Protein AF-0000000077546753 (afdb_homodimer)

InterPro domains:
  IPR008173 Adenylyl cyclase CyaB [PTHR21028] (3-171)
  IPR008173 Adenylyl cyclase CyaB [cd07890] (4-166)
  IPR023577 CYTH domain [PF01928] (2-166)
  IPR023577 CYTH domain [PS51707] (2-172)
  IPR023577 CYTH domain [SM01118] (2-172)
  IPR033469 CYTH-like domain superfamily [SSF55154] (3-169)

Structure (mmCIF, N/CA/C/O backbone):
data_AF-0000000077546753-model_v1
#
loop_
_entity.id
_entity.type
_entity.pdbx_description
1 polymer '(pine wood nematode) hypothetical protein'
#
loop_
_atom_site.group_PDB
_atom_site.id
_atom_site.type_symbol
_atom_site.label_atom_id
_atom_site.label_alt_id
_atom_site.label_comp_id
_atom_site.label_asym_id
_atom_site.label_entity_id
_atom_site.label_seq_id
_atom_site.pdbx_PDB_ins_code
_atom_site.Cartn_x
_atom_site.Cartn_y
_atom_site.Cartn_z
_atom_site.occupancy
_atom_site.B_iso_or_equiv
_atom_site.auth_seq_id
_atom_site.auth_comp_id
_atom_site.auth_asym_id
_atom_site.auth_atom_id
_atom_site.pdbx_PDB_model_num
ATOM 1 N N . MET A 1 1 ? -1.472 -17.156 9.266 1 52.31 1 MET A N 1
ATOM 2 C CA . MET A 1 1 ? -0.852 -17.094 7.945 1 52.31 1 MET A CA 1
ATOM 3 C C . MET A 1 1 ? -1.248 -18.297 7.094 1 52.31 1 MET A C 1
ATOM 5 O O . MET A 1 1 ? -1.411 -19.406 7.609 1 52.31 1 MET A O 1
ATOM 9 N N . ASN A 1 2 ? -1.905 -18.094 5.918 1 68.69 2 ASN A N 1
ATOM 10 C CA . ASN A 1 2 ? -2.26 -19.234 5.09 1 68.69 2 ASN A CA 1
ATOM 11 C C . ASN A 1 2 ? -1.022 -19.906 4.5 1 68.69 2 ASN A C 1
ATOM 13 O O . ASN A 1 2 ? -0.049 -19.234 4.16 1 68.69 2 ASN A O 1
ATOM 17 N N . ARG A 1 3 ? -0.951 -21.328 4.754 1 77.44 3 ARG A N 1
ATOM 18 C CA . ARG A 1 3 ? 0.184 -22.094 4.246 1 77.44 3 ARG A CA 1
ATOM 19 C C . ARG A 1 3 ? -0.228 -22.969 3.07 1 77.44 3 ARG A C 1
ATOM 21 O O . ARG A 1 3 ? -1.306 -23.578 3.082 1 77.44 3 ARG A O 1
ATOM 28 N N . ASN A 1 4 ? 0.442 -22.781 1.988 1 84.06 4 ASN A N 1
ATOM 29 C CA . ASN A 1 4 ? 0.207 -23.672 0.848 1 84.06 4 ASN A CA 1
ATOM 30 C C . ASN A 1 4 ? 1.511 -24.25 0.309 1 84.06 4 ASN A C 1
ATOM 32 O O . ASN A 1 4 ? 2.582 -23.672 0.517 1 84.06 4 ASN A O 1
ATOM 36 N N . VAL A 1 5 ? 1.382 -25.484 -0.12 1 84.44 5 VAL A N 1
ATOM 37 C CA . VAL A 1 5 ? 2.453 -26.078 -0.924 1 84.44 5 VAL A CA 1
ATOM 38 C C . VAL A 1 5 ? 2.252 -25.703 -2.393 1 84.44 5 VAL A C 1
ATOM 40 O O . VAL A 1 5 ? 1.163 -25.906 -2.941 1 84.44 5 VAL A O 1
ATOM 43 N N . GLU A 1 6 ? 3.303 -25.172 -2.961 1 88.88 6 GLU A N 1
ATOM 44 C CA . GLU A 1 6 ? 3.143 -24.719 -4.34 1 88.88 6 GLU A CA 1
ATOM 45 C C . GLU A 1 6 ? 4.188 -25.344 -5.254 1 88.88 6 GLU A C 1
ATOM 47 O O . GLU A 1 6 ? 5.344 -25.516 -4.859 1 88.88 6 GLU A O 1
ATOM 52 N N . ILE A 1 7 ? 3.744 -25.734 -6.41 1 87.38 7 ILE A N 1
ATOM 53 C CA . ILE A 1 7 ? 4.625 -26.188 -7.484 1 87.38 7 ILE A CA 1
ATOM 54 C C . ILE A 1 7 ? 4.316 -25.422 -8.766 1 87.38 7 ILE A C 1
ATOM 56 O O . ILE A 1 7 ? 3.16 -25.094 -9.039 1 87.38 7 ILE A O 1
ATOM 60 N N . LYS A 1 8 ? 5.414 -25.156 -9.547 1 91.69 8 LYS A N 1
ATOM 61 C CA . LYS A 1 8 ? 5.273 -24.469 -10.828 1 91.69 8 LYS A CA 1
ATOM 62 C C . LYS A 1 8 ? 5.996 -25.219 -11.938 1 91.69 8 LYS A C 1
ATOM 64 O O . LYS A 1 8 ? 7.098 -25.734 -11.734 1 91.69 8 LYS A O 1
ATOM 69 N N . ALA A 1 9 ? 5.277 -25.234 -13.062 1 92.56 9 ALA A N 1
ATOM 70 C CA . ALA A 1 9 ? 5.895 -25.938 -14.18 1 92.56 9 ALA A CA 1
ATOM 71 C C . ALA A 1 9 ? 5.559 -25.266 -15.508 1 92.56 9 ALA A C 1
ATOM 73 O O . ALA A 1 9 ? 4.531 -24.594 -15.625 1 92.56 9 ALA A O 1
ATOM 74 N N . LYS A 1 10 ? 6.418 -25.469 -16.469 1 93.88 10 LYS A N 1
ATOM 75 C CA . LYS A 1 10 ? 6.105 -25.094 -17.844 1 93.88 10 LYS A CA 1
ATOM 76 C C . LYS A 1 10 ? 5.219 -26.141 -18.516 1 93.88 10 LYS A C 1
ATOM 78 O O . LYS A 1 10 ? 5.387 -27.344 -18.281 1 93.88 10 LYS A O 1
ATOM 83 N N . VAL A 1 11 ? 4.328 -25.656 -19.281 1 94.81 11 VAL A N 1
ATOM 84 C CA . VAL A 1 11 ? 3.404 -26.562 -19.969 1 94.81 11 VAL A CA 1
ATOM 85 C C . VAL A 1 11 ? 3.648 -26.5 -21.469 1 94.81 11 VAL A C 1
ATOM 87 O O . VAL A 1 11 ? 3.557 -25.422 -22.078 1 94.81 11 VAL A O 1
ATOM 90 N N . SER A 1 12 ? 3.943 -27.609 -22.125 1 91.62 12 SER A N 1
ATOM 91 C CA . SER A 1 12 ? 4.25 -27.656 -23.547 1 91.62 12 SER A CA 1
ATOM 92 C C . SER A 1 12 ? 2.98 -27.734 -24.391 1 91.62 12 SER A C 1
ATOM 94 O O . SER A 1 12 ? 2.881 -27.094 -25.438 1 91.62 12 SER A O 1
ATOM 96 N N . ASP A 1 13 ? 2.086 -28.484 -23.953 1 94.81 13 ASP A N 1
ATOM 97 C CA . ASP A 1 13 ? 0.798 -28.609 -24.625 1 94.81 13 ASP A CA 1
ATOM 98 C C . ASP A 1 13 ? -0.341 -28.125 -23.734 1 94.81 13 ASP A C 1
ATOM 100 O O . ASP A 1 13 ? -0.948 -28.922 -23.016 1 94.81 13 ASP A O 1
ATOM 104 N N . PHE A 1 14 ? -0.678 -26.906 -23.859 1 96.75 14 PHE A N 1
ATOM 105 C CA . PHE A 1 14 ? -1.616 -26.219 -22.984 1 96.75 14 PHE A CA 1
ATOM 106 C C . PHE A 1 14 ? -3.02 -26.797 -23.125 1 96.75 14 PHE A C 1
ATOM 108 O O . PHE A 1 14 ? -3.727 -27 -22.141 1 96.75 14 PHE A O 1
ATOM 115 N N . SER A 1 15 ? -3.412 -27.078 -24.359 1 96.44 15 SER A N 1
ATOM 116 C CA . SER A 1 15 ? -4.746 -27.609 -24.625 1 96.44 15 SER A CA 1
ATOM 117 C C . SER A 1 15 ? -4.93 -28.969 -23.969 1 96.44 15 SER A C 1
ATOM 119 O O . SER A 1 15 ? -5.973 -29.25 -23.375 1 96.44 15 SER A O 1
ATOM 121 N N . LYS A 1 16 ? -3.912 -29.75 -24.125 1 95.94 16 LYS A N 1
ATOM 122 C CA . LYS A 1 16 ? -3.955 -31.062 -23.5 1 95.94 16 LYS A CA 1
ATOM 123 C C . LYS A 1 16 ? -4.012 -30.953 -21.984 1 95.94 16 LYS A C 1
ATOM 125 O O . LYS A 1 16 ? -4.758 -31.672 -21.328 1 95.94 16 LYS A O 1
ATOM 130 N N . PHE A 1 17 ? -3.25 -30.078 -21.469 1 96.81 17 PHE A N 1
ATOM 131 C CA . PHE A 1 17 ? -3.234 -29.859 -20.016 1 96.81 17 PHE A CA 1
ATOM 132 C C . PHE A 1 17 ? -4.605 -29.422 -19.531 1 96.81 17 PHE A C 1
ATOM 134 O O . PHE A 1 17 ? -5.109 -29.938 -18.531 1 96.81 17 PHE A O 1
ATOM 141 N N . LEU A 1 18 ? -5.246 -28.453 -20.188 1 97.69 18 LEU A N 1
ATOM 142 C CA . LEU A 1 18 ? -6.562 -27.953 -19.812 1 97.69 18 LEU A CA 1
ATOM 143 C C . LEU A 1 18 ? -7.598 -29.078 -19.828 1 97.69 18 LEU A C 1
ATOM 145 O O . LEU A 1 18 ? -8.438 -29.172 -18.938 1 97.69 18 LEU A O 1
ATOM 149 N N . ALA A 1 19 ? -7.48 -29.906 -20.828 1 97 19 ALA A N 1
ATOM 150 C CA . ALA A 1 19 ? -8.422 -31.016 -20.953 1 97 19 ALA A CA 1
ATOM 151 C C . ALA A 1 19 ? -8.289 -31.984 -19.781 1 97 19 ALA A C 1
ATOM 153 O O . ALA A 1 19 ? -9.297 -32.438 -19.219 1 97 19 ALA A O 1
ATOM 154 N N . LYS A 1 20 ? -7.055 -32.281 -19.438 1 96.94 20 LYS A N 1
ATOM 155 C CA . LYS A 1 20 ? -6.809 -33.156 -18.312 1 96.94 20 LYS A CA 1
ATOM 156 C C . LYS A 1 20 ? -7.312 -32.531 -17 1 96.94 20 LYS A C 1
ATOM 158 O O . LYS A 1 20 ? -7.922 -33.219 -16.188 1 96.94 20 LYS A O 1
ATOM 163 N N . ALA A 1 21 ? -7.023 -31.281 -16.844 1 97.69 21 ALA A N 1
ATOM 164 C CA . ALA A 1 21 ? -7.461 -30.578 -15.641 1 97.69 21 ALA A CA 1
ATOM 165 C C . ALA A 1 21 ? -8.984 -30.578 -15.539 1 97.69 21 ALA A C 1
ATOM 167 O O . ALA A 1 21 ? -9.539 -30.719 -14.445 1 97.69 21 ALA A O 1
ATOM 168 N N . GLU A 1 22 ? -9.625 -30.328 -16.625 1 97.69 22 GLU A N 1
ATOM 169 C CA . GLU A 1 22 ? -11.078 -30.359 -16.656 1 97.69 22 GLU A CA 1
ATOM 170 C C . GLU A 1 22 ? -11.609 -31.734 -16.266 1 97.69 22 GLU A C 1
ATOM 172 O O . GLU A 1 22 ? -12.586 -31.844 -15.516 1 97.69 22 GLU A O 1
ATOM 177 N N . GLU A 1 23 ? -10.977 -32.75 -16.797 1 97.31 23 GLU A N 1
ATOM 178 C CA . GLU A 1 23 ? -11.375 -34.125 -16.5 1 97.31 23 GLU A CA 1
ATOM 179 C C . GLU A 1 23 ? -11.227 -34.406 -15.016 1 97.31 23 GLU A C 1
ATOM 181 O O . GLU A 1 23 ? -12.125 -34.969 -14.391 1 97.31 23 GLU A O 1
ATOM 186 N N . ILE A 1 24 ? -10.141 -34.031 -14.5 1 96.56 24 ILE A N 1
ATOM 187 C CA . ILE A 1 24 ? -9.805 -34.312 -13.117 1 96.56 24 ILE A CA 1
ATOM 188 C C . ILE A 1 24 ? -10.695 -33.531 -12.18 1 96.56 24 ILE A C 1
ATOM 190 O O . ILE A 1 24 ? -11.141 -34.031 -11.148 1 96.56 24 ILE A O 1
ATOM 194 N N . SER A 1 25 ? -10.898 -32.281 -12.523 1 96.12 25 SER A N 1
ATOM 195 C CA . SER A 1 25 ? -11.664 -31.391 -11.641 1 96.12 25 SER A CA 1
ATOM 196 C C . SER A 1 25 ? -13.164 -31.594 -11.828 1 96.12 25 SER A C 1
ATOM 198 O O . SER A 1 25 ? -13.953 -31.297 -10.922 1 96.12 25 SER A O 1
ATOM 200 N N . GLY A 1 26 ? -13.57 -31.984 -12.969 1 95.88 26 GLY A N 1
ATOM 201 C CA . GLY A 1 26 ? -14.984 -32.156 -13.289 1 95.88 26 GLY A CA 1
ATOM 202 C C . GLY A 1 26 ? -15.688 -30.875 -13.617 1 95.88 26 GLY A C 1
ATOM 203 O O . GLY A 1 26 ? -16.922 -30.812 -13.609 1 95.88 26 GLY A O 1
ATOM 204 N N . GLN A 1 27 ? -14.945 -29.812 -13.844 1 95.5 27 GLN A N 1
ATOM 205 C CA . GLN A 1 27 ? -15.555 -28.516 -14.109 1 95.5 27 GLN A CA 1
ATOM 206 C C . GLN A 1 27 ? -14.789 -27.75 -15.188 1 95.5 27 GLN A C 1
ATOM 208 O O . GLN A 1 27 ? -13.617 -28.047 -15.445 1 95.5 27 GLN A O 1
ATOM 213 N N . LYS A 1 28 ? -15.492 -26.828 -15.844 1 96.5 28 LYS A N 1
ATOM 214 C CA . LYS A 1 28 ? -14.82 -25.859 -16.703 1 96.5 28 LYS A CA 1
ATOM 215 C C . LYS A 1 28 ? -13.992 -24.875 -15.883 1 96.5 28 LYS A C 1
ATOM 217 O O . LYS A 1 28 ? -14.32 -24.594 -14.734 1 96.5 28 LYS A O 1
ATOM 222 N N . PRO A 1 29 ? -12.961 -24.344 -16.5 1 97.06 29 PRO A N 1
ATOM 223 C CA . PRO A 1 29 ? -12.125 -23.406 -15.75 1 97.06 29 PRO A CA 1
ATOM 224 C C . PRO A 1 29 ? -12.797 -22.047 -15.531 1 97.06 29 PRO A C 1
ATOM 226 O O . PRO A 1 29 ? -13.656 -21.656 -16.328 1 97.06 29 PRO A O 1
ATOM 229 N N . ILE A 1 30 ? -12.453 -21.422 -14.461 1 96 30 ILE A N 1
ATOM 230 C CA . ILE A 1 30 ? -12.742 -20 -14.258 1 96 30 ILE A CA 1
ATOM 231 C C . ILE A 1 30 ? -11.625 -19.156 -14.867 1 96 30 ILE A C 1
ATOM 233 O O . ILE A 1 30 ? -10.453 -19.328 -14.523 1 96 30 ILE A O 1
ATOM 237 N N . LEU A 1 31 ? -11.953 -18.375 -15.805 1 96.56 31 LEU A N 1
ATOM 238 C CA . LEU A 1 31 ? -10.969 -17.5 -16.422 1 96.56 31 LEU A CA 1
ATOM 239 C C . LEU A 1 31 ? -10.781 -16.234 -15.617 1 96.56 31 LEU A C 1
ATOM 241 O O . LEU A 1 31 ? -11.75 -15.539 -15.305 1 96.56 31 LEU A O 1
ATOM 245 N N . ILE A 1 32 ? -9.531 -15.922 -15.305 1 96.75 32 ILE A N 1
ATOM 246 C CA . ILE A 1 32 ? -9.219 -14.758 -14.484 1 96.75 32 ILE A CA 1
ATOM 247 C C . ILE A 1 32 ? -8.102 -13.953 -15.141 1 96.75 32 ILE A C 1
ATOM 249 O O . ILE A 1 32 ? -6.922 -14.242 -14.945 1 96.75 32 ILE A O 1
ATOM 253 N N . PRO A 1 33 ? -8.438 -12.891 -15.898 1 97.31 33 PRO A N 1
ATOM 254 C CA . PRO A 1 33 ? -7.383 -11.984 -16.359 1 97.31 33 PRO A CA 1
ATOM 255 C C . PRO A 1 33 ? -6.688 -11.266 -15.195 1 97.31 33 PRO A C 1
ATOM 257 O O . PRO A 1 33 ? -7.352 -10.75 -14.297 1 97.31 33 PRO A O 1
ATOM 260 N N . GLN A 1 34 ? -5.387 -11.297 -15.211 1 97.31 34 GLN A N 1
ATOM 261 C CA . GLN A 1 34 ? -4.617 -10.68 -14.133 1 97.31 34 GLN A CA 1
ATOM 262 C C . GLN A 1 34 ? -3.49 -9.812 -14.695 1 97.31 34 GLN A C 1
ATOM 264 O O . GLN A 1 34 ? -2.838 -10.188 -15.672 1 97.31 34 GLN A O 1
ATOM 269 N N . GLU A 1 35 ? -3.283 -8.664 -14.125 1 97.44 35 GLU A N 1
ATOM 270 C CA . GLU A 1 35 ? -2.137 -7.785 -14.359 1 97.44 35 GLU A CA 1
ATOM 271 C C . GLU A 1 35 ? -1.388 -7.508 -13.055 1 97.44 35 GLU A C 1
ATOM 273 O O . GLU A 1 35 ? -1.922 -6.867 -12.148 1 97.44 35 GLU A O 1
ATOM 278 N N . ASP A 1 36 ? -0.202 -8.008 -13.008 1 97.5 36 ASP A N 1
ATOM 279 C CA . ASP A 1 36 ? 0.622 -7.832 -11.812 1 97.5 36 ASP A CA 1
ATOM 280 C C . ASP A 1 36 ? 1.696 -6.77 -12.039 1 97.5 36 ASP A C 1
ATOM 282 O O . ASP A 1 36 ? 2.48 -6.867 -12.984 1 97.5 36 ASP A O 1
ATOM 286 N N . THR A 1 37 ? 1.714 -5.738 -11.242 1 98.12 37 THR A N 1
ATOM 287 C CA . THR A 1 37 ? 2.836 -4.809 -11.172 1 98.12 37 THR A CA 1
ATOM 288 C C . THR A 1 37 ? 3.748 -5.141 -10 1 98.12 37 THR A C 1
ATOM 290 O O . THR A 1 37 ? 3.318 -5.102 -8.844 1 98.12 37 THR A O 1
ATOM 293 N N . PHE A 1 38 ? 4.93 -5.473 -10.344 1 97.56 38 PHE A N 1
ATOM 294 C CA . PHE A 1 38 ? 5.902 -5.801 -9.305 1 97.56 38 PHE A CA 1
ATOM 295 C C . PHE A 1 38 ? 6.699 -4.566 -8.898 1 97.56 38 PHE A C 1
ATOM 297 O O . PHE A 1 38 ? 7.125 -3.787 -9.758 1 97.56 38 PHE A O 1
ATOM 304 N N . PHE A 1 39 ? 6.891 -4.426 -7.578 1 98.31 39 PHE A N 1
ATOM 305 C CA . PHE A 1 39 ? 7.664 -3.322 -7.023 1 98.31 39 PHE A CA 1
ATOM 306 C C . PHE A 1 39 ? 8.922 -3.836 -6.336 1 98.31 39 PHE A C 1
ATOM 308 O O . PHE A 1 39 ? 8.992 -5.004 -5.945 1 98.31 39 PHE A O 1
ATOM 315 N N . HIS A 1 40 ? 9.938 -2.965 -6.293 1 97.31 40 HIS A N 1
ATOM 316 C CA . HIS A 1 40 ? 11.102 -3.326 -5.496 1 97.31 40 HIS A CA 1
ATOM 317 C C . HIS A 1 40 ? 10.727 -3.531 -4.031 1 97.31 40 HIS A C 1
ATOM 319 O O . HIS A 1 40 ? 9.898 -2.795 -3.49 1 97.31 40 HIS A O 1
ATOM 325 N N . SER A 1 41 ? 11.328 -4.555 -3.459 1 96.44 41 SER A N 1
ATOM 326 C CA . SER A 1 41 ? 11.039 -4.91 -2.074 1 96.44 41 SER A CA 1
ATOM 327 C C . SER A 1 41 ? 12.312 -5.266 -1.318 1 96.44 41 SER A C 1
ATOM 329 O O . SER A 1 41 ? 13.172 -5.988 -1.835 1 96.44 41 SER A O 1
ATOM 331 N N . LYS A 1 42 ? 12.445 -4.75 -0.085 1 95.38 42 LYS A N 1
ATOM 332 C CA . LYS A 1 42 ? 13.602 -5.055 0.747 1 95.38 42 LYS A CA 1
ATOM 333 C C . LYS A 1 42 ? 13.633 -6.527 1.135 1 95.38 42 LYS A C 1
ATOM 335 O O . LYS A 1 42 ? 14.695 -7.16 1.117 1 95.38 42 LYS A O 1
ATOM 340 N N . GLN A 1 43 ? 12.508 -7.039 1.489 1 93 43 GLN A N 1
ATOM 341 C CA . GLN A 1 43 ? 12.344 -8.453 1.814 1 93 43 GLN A CA 1
ATOM 342 C C . GLN A 1 43 ? 11.219 -9.078 0.994 1 93 43 GLN A C 1
ATOM 344 O O . GLN A 1 43 ? 10.164 -8.469 0.814 1 93 43 GLN A O 1
ATOM 349 N N . GLY A 1 44 ? 11.5 -10.211 0.453 1 91.19 44 GLY A N 1
ATOM 350 C CA . GLY A 1 44 ? 10.492 -10.891 -0.344 1 91.19 44 GLY A CA 1
ATOM 351 C C . GLY A 1 44 ? 10.125 -10.141 -1.608 1 91.19 44 GLY A C 1
ATOM 352 O O . GLY A 1 44 ? 10.977 -9.5 -2.225 1 91.19 44 GLY A O 1
ATOM 353 N N . ARG A 1 45 ? 8.844 -10.359 -2.006 1 93.19 45 ARG A N 1
ATOM 354 C CA . ARG A 1 45 ? 8.32 -9.727 -3.213 1 93.19 45 ARG A CA 1
ATOM 355 C C . ARG A 1 45 ? 7.051 -8.938 -2.914 1 93.19 45 ARG A C 1
ATOM 357 O O . ARG A 1 45 ? 6.316 -9.266 -1.978 1 93.19 45 ARG A O 1
ATOM 364 N N . LEU A 1 46 ? 6.844 -7.898 -3.639 1 97.06 46 LEU A N 1
ATOM 365 C CA . LEU A 1 46 ? 5.652 -7.062 -3.535 1 97.06 46 LEU A CA 1
ATOM 366 C C . LEU A 1 46 ? 5.035 -6.828 -4.906 1 97.06 46 LEU A C 1
ATOM 368 O O . LEU A 1 46 ? 5.723 -6.406 -5.84 1 97.06 46 LEU A O 1
ATOM 372 N N . LYS A 1 47 ? 3.762 -7.176 -4.973 1 97.56 47 LYS A N 1
ATOM 373 C CA . LYS A 1 47 ? 3.1 -6.875 -6.238 1 97.56 47 LYS A CA 1
ATOM 374 C C . LYS A 1 47 ? 1.661 -6.418 -6.012 1 97.56 47 LYS A C 1
ATOM 376 O O . LYS A 1 47 ? 1.036 -6.789 -5.016 1 97.56 47 LYS A O 1
ATOM 381 N N . LEU A 1 48 ? 1.193 -5.547 -6.836 1 98.5 48 LEU A N 1
ATOM 382 C CA . LEU A 1 48 ? -0.216 -5.191 -6.961 1 98.5 48 LEU A CA 1
ATOM 383 C C . LEU A 1 48 ? -0.875 -5.965 -8.094 1 98.5 48 LEU A C 1
ATOM 385 O O . LEU A 1 48 ? -0.472 -5.84 -9.258 1 98.5 48 LEU A O 1
ATOM 389 N N . ARG A 1 49 ? -1.801 -6.867 -7.777 1 98.06 49 ARG A N 1
ATOM 390 C CA . ARG A 1 49 ? -2.545 -7.637 -8.773 1 98.06 49 ARG A CA 1
ATOM 391 C C . ARG A 1 49 ? -3.887 -6.98 -9.078 1 98.06 49 ARG A C 1
ATOM 393 O O . ARG A 1 49 ? -4.723 -6.816 -8.188 1 98.06 49 ARG A O 1
ATOM 400 N N . GLU A 1 50 ? -4.031 -6.531 -10.281 1 97.94 50 GLU A N 1
ATOM 401 C CA . GLU A 1 50 ? -5.301 -5.988 -10.758 1 97.94 50 GLU A CA 1
ATOM 402 C C . GLU A 1 50 ? -6.074 -7.016 -11.57 1 97.94 50 GLU A C 1
ATOM 404 O O . GLU A 1 50 ? -5.477 -7.875 -12.227 1 97.94 50 GLU A O 1
ATOM 409 N N . PHE A 1 51 ? -7.34 -6.973 -11.523 1 97.19 51 PHE A N 1
ATOM 410 C CA . PHE A 1 51 ? -8.234 -7.883 -12.227 1 97.19 51 PHE A CA 1
ATOM 411 C C . PHE A 1 51 ? -9.062 -7.129 -13.266 1 97.19 51 PHE A C 1
ATOM 413 O O . PHE A 1 51 ? -10.211 -6.77 -13.008 1 97.19 51 PHE A O 1
ATOM 420 N N . PRO A 1 52 ? -8.445 -6.984 -14.453 1 93.31 52 PRO A N 1
ATOM 421 C CA . PRO A 1 52 ? -9.195 -6.281 -15.492 1 93.31 52 PRO A CA 1
ATOM 422 C C . PRO A 1 52 ? -10.609 -6.844 -15.68 1 93.31 52 PRO A C 1
ATOM 424 O O . PRO A 1 52 ? -10.789 -8.062 -15.758 1 93.31 52 PRO A O 1
ATOM 427 N N . GLY A 1 53 ? -11.562 -5.93 -15.633 1 89.75 53 GLY A N 1
ATOM 428 C CA . GLY A 1 53 ? -12.938 -6.328 -15.875 1 89.75 53 GLY A CA 1
ATOM 429 C C . GLY A 1 53 ? -13.703 -6.664 -14.609 1 89.75 53 GLY A C 1
ATOM 430 O O . GLY A 1 53 ? -14.914 -6.887 -14.648 1 89.75 53 GLY A O 1
ATOM 431 N N . ASN A 1 54 ? -12.984 -6.734 -13.469 1 88.5 54 ASN A N 1
ATOM 432 C CA . ASN A 1 54 ? -13.648 -6.988 -12.195 1 88.5 54 ASN A CA 1
ATOM 433 C C . ASN A 1 54 ? -13.805 -5.707 -11.375 1 88.5 54 ASN A C 1
ATOM 435 O O . ASN A 1 54 ? -12.891 -5.324 -10.633 1 88.5 54 ASN A O 1
ATOM 439 N N . ASP A 1 55 ? -14.938 -5.164 -11.32 1 80.75 55 ASP A N 1
ATOM 440 C CA . ASP A 1 55 ? -15.164 -3.881 -10.664 1 80.75 55 ASP A CA 1
ATOM 441 C C . ASP A 1 55 ? -15.383 -4.059 -9.164 1 80.75 55 ASP A C 1
ATOM 443 O O . ASP A 1 55 ? -15.172 -3.125 -8.391 1 80.75 55 ASP A O 1
ATOM 447 N N . LYS A 1 56 ? -15.742 -5.168 -8.742 1 82.56 56 LYS A N 1
ATOM 448 C CA . LYS A 1 56 ? -16.062 -5.402 -7.332 1 82.56 56 LYS A CA 1
ATOM 449 C C . LYS A 1 56 ? -14.797 -5.59 -6.504 1 82.56 56 LYS A C 1
ATOM 451 O O . LYS A 1 56 ? -14.75 -5.203 -5.336 1 82.56 56 LYS A O 1
ATOM 456 N N . LYS A 1 57 ? -13.93 -6.324 -6.957 1 80.75 57 LYS A N 1
ATOM 457 C CA . LYS A 1 57 ? -12.617 -6.523 -6.34 1 80.75 57 LYS A CA 1
ATOM 458 C C . LYS A 1 57 ? -11.492 -6.191 -7.32 1 80.75 57 LYS A C 1
ATOM 460 O O . LYS A 1 57 ? -10.875 -7.094 -7.887 1 80.75 57 LYS A O 1
ATOM 465 N N . PRO A 1 58 ? -11.203 -4.996 -7.293 1 90.75 58 PRO A N 1
ATOM 466 C CA . PRO A 1 58 ? -10.398 -4.562 -8.438 1 90.75 58 PRO A CA 1
ATOM 467 C C . PRO A 1 58 ? -8.922 -4.941 -8.305 1 90.75 58 PRO A C 1
ATOM 469 O O . PRO A 1 58 ? -8.227 -5.094 -9.312 1 90.75 58 PRO A O 1
ATOM 472 N N . ALA A 1 59 ? -8.539 -5.043 -7.078 1 97.19 59 ALA A N 1
ATOM 473 C CA . ALA A 1 59 ? -7.109 -5.316 -6.984 1 97.19 59 ALA A CA 1
ATOM 474 C C . ALA A 1 59 ? -6.738 -5.852 -5.605 1 97.19 59 ALA A C 1
ATOM 476 O O . ALA A 1 59 ? -7.531 -5.762 -4.664 1 97.19 59 ALA A O 1
ATOM 477 N N . GLU A 1 60 ? -5.609 -6.453 -5.531 1 97.5 60 GLU A N 1
ATOM 478 C CA . GLU A 1 60 ? -5 -6.945 -4.301 1 97.5 60 GLU A CA 1
ATOM 479 C C . GLU A 1 60 ? -3.508 -6.625 -4.258 1 97.5 60 GLU A C 1
ATOM 481 O O . GLU A 1 60 ? -2.803 -6.785 -5.254 1 97.5 60 GLU A O 1
ATOM 486 N N . LEU A 1 61 ? -3.135 -6.066 -3.125 1 98.19 61 LEU A N 1
ATOM 487 C CA . LEU A 1 61 ? -1.701 -5.988 -2.865 1 98.19 61 LEU A CA 1
ATOM 488 C C . LEU A 1 61 ? -1.201 -7.258 -2.186 1 98.19 61 LEU A C 1
ATOM 490 O O . LEU A 1 61 ? -1.793 -7.719 -1.206 1 98.19 61 LEU A O 1
ATOM 494 N N . ILE A 1 62 ? -0.13 -7.824 -2.684 1 95.31 62 ILE A N 1
ATOM 495 C CA . ILE A 1 62 ? 0.367 -9.102 -2.184 1 95.31 62 ILE A CA 1
ATOM 496 C C . ILE A 1 62 ? 1.85 -8.984 -1.843 1 95.31 62 ILE A C 1
ATOM 498 O O . ILE A 1 62 ? 2.658 -8.594 -2.689 1 95.31 62 ILE A O 1
ATOM 502 N N . GLN A 1 63 ? 2.203 -9.188 -0.661 1 95.25 63 GLN A N 1
ATOM 503 C CA . GLN A 1 63 ? 3.58 -9.344 -0.202 1 95.25 63 GLN A CA 1
ATOM 504 C C . GLN A 1 63 ? 3.875 -10.789 0.179 1 95.25 63 GLN A C 1
ATOM 506 O O . GLN A 1 63 ? 3.113 -11.406 0.925 1 95.25 63 GLN A O 1
ATOM 511 N N . TYR A 1 64 ? 4.945 -11.352 -0.413 1 89.25 64 TYR A N 1
ATOM 512 C CA . TYR A 1 64 ? 5.23 -12.766 -0.158 1 89.25 64 TYR A CA 1
ATOM 513 C C . TYR A 1 64 ? 6.727 -13.039 -0.236 1 89.25 64 TYR A C 1
ATOM 515 O O . TYR A 1 64 ? 7.48 -12.258 -0.82 1 89.25 64 TYR A O 1
ATOM 523 N N . ASP A 1 65 ? 7.078 -14.008 0.588 1 82.94 65 ASP A N 1
ATOM 524 C CA . ASP A 1 65 ? 8.453 -14.508 0.559 1 82.94 65 ASP A CA 1
ATOM 525 C C . ASP A 1 65 ? 8.492 -15.977 0.137 1 82.94 65 ASP A C 1
ATOM 527 O O . ASP A 1 65 ? 7.934 -16.844 0.821 1 82.94 65 ASP A O 1
ATOM 531 N N . ARG A 1 66 ? 9 -16.266 -1.062 1 75.75 66 ARG A N 1
ATOM 532 C CA . ARG A 1 66 ? 9.094 -17.625 -1.567 1 75.75 66 ARG A CA 1
ATOM 533 C C . ARG A 1 66 ? 10.547 -18.016 -1.838 1 75.75 66 ARG A C 1
ATOM 535 O O . ARG A 1 66 ? 11.234 -17.344 -2.623 1 75.75 66 ARG A O 1
ATOM 542 N N . PRO A 1 67 ? 10.969 -18.969 -0.985 1 69.31 67 PRO A N 1
ATOM 543 C CA . PRO A 1 67 ? 12.305 -19.453 -1.334 1 69.31 67 PRO A CA 1
ATOM 544 C C . PRO A 1 67 ? 12.414 -19.906 -2.789 1 69.31 67 PRO A C 1
ATOM 546 O O . PRO A 1 67 ? 11.453 -20.453 -3.344 1 69.31 67 PRO A O 1
ATOM 549 N N . ASP A 1 68 ? 13.477 -19.562 -3.436 1 66.62 68 ASP A N 1
ATOM 550 C CA . ASP A 1 68 ? 13.695 -19.938 -4.824 1 66.62 68 ASP A CA 1
ATOM 551 C C . ASP A 1 68 ? 14.148 -21.391 -4.93 1 66.62 68 ASP A C 1
ATOM 553 O O . ASP A 1 68 ? 15.305 -21.672 -5.23 1 66.62 68 ASP A O 1
ATOM 557 N N . VAL A 1 69 ? 13.188 -22.297 -4.516 1 65.38 69 VAL A N 1
ATOM 558 C CA . VAL A 1 69 ? 13.508 -23.719 -4.613 1 65.38 69 VAL A CA 1
ATOM 559 C C . VAL A 1 69 ? 12.492 -24.406 -5.52 1 65.38 69 VAL A C 1
ATOM 561 O O . VAL A 1 69 ? 11.336 -24 -5.594 1 65.38 69 VAL A O 1
ATOM 564 N N . SER A 1 70 ? 12.828 -25.391 -6.34 1 61.75 70 SER A N 1
ATOM 565 C CA . SER A 1 70 ? 12.031 -26.047 -7.375 1 61.75 70 SER A CA 1
ATOM 566 C C . SER A 1 70 ? 10.977 -26.953 -6.762 1 61.75 70 SER A C 1
ATOM 568 O O . SER A 1 70 ? 9.922 -27.172 -7.359 1 61.75 70 SER A O 1
ATOM 570 N N . GLY A 1 71 ? 11.086 -27.125 -5.477 1 60.62 71 GLY A N 1
ATOM 571 C CA . GLY A 1 71 ? 10.164 -28.047 -4.812 1 60.62 71 GLY A CA 1
ATOM 572 C C . GLY A 1 71 ? 9.109 -27.328 -3.992 1 60.62 71 GLY A C 1
ATOM 573 O O . GLY A 1 71 ? 8.922 -26.109 -4.129 1 60.62 71 GLY A O 1
ATOM 574 N N . PRO A 1 72 ? 8.188 -28.25 -3.363 1 61 72 PRO A N 1
ATOM 575 C CA . PRO A 1 72 ? 7.148 -27.656 -2.51 1 61 72 PRO A CA 1
ATOM 576 C C . PRO A 1 72 ? 7.695 -26.594 -1.567 1 61 72 PRO A C 1
ATOM 578 O O . PRO A 1 72 ? 8.758 -26.781 -0.967 1 61 72 PRO A O 1
ATOM 581 N N . LYS A 1 73 ? 7.199 -25.5 -1.698 1 65.19 73 LYS A N 1
ATOM 582 C CA . LYS A 1 73 ? 7.645 -24.391 -0.868 1 65.19 73 LYS A CA 1
ATOM 583 C C . LYS A 1 73 ? 6.516 -23.875 0.021 1 65.19 73 LYS A C 1
ATOM 585 O O . LYS A 1 73 ? 5.352 -23.891 -0.381 1 65.19 73 LYS A O 1
ATOM 590 N N . ILE A 1 74 ? 6.82 -23.703 1.325 1 65.56 74 ILE A N 1
ATOM 591 C CA . ILE A 1 74 ? 5.883 -22.969 2.168 1 65.56 74 ILE A CA 1
ATOM 592 C C . ILE A 1 74 ? 6.016 -21.469 1.896 1 65.56 74 ILE A C 1
ATOM 594 O O . ILE A 1 74 ? 7.129 -20.938 1.851 1 65.56 74 ILE A O 1
ATOM 598 N N . SER A 1 75 ? 4.988 -20.953 1.34 1 71 75 SER A N 1
ATOM 599 C CA . SER A 1 75 ? 5.027 -19.516 1.104 1 71 75 SER A CA 1
ATOM 600 C C . SER A 1 75 ? 4.09 -18.781 2.051 1 71 75 SER A C 1
ATOM 602 O O . SER A 1 75 ? 2.945 -19.188 2.248 1 71 75 SER A O 1
ATOM 604 N N . GLY A 1 76 ? 4.641 -17.984 2.949 1 76.88 76 GLY A N 1
ATOM 605 C CA . GLY A 1 76 ? 3.83 -17.031 3.67 1 76.88 76 GLY A CA 1
ATOM 606 C C . GLY A 1 76 ? 3.504 -15.789 2.852 1 76.88 76 GLY A C 1
ATOM 607 O O . GLY A 1 76 ? 4.324 -15.336 2.053 1 76.88 76 GLY A O 1
ATOM 608 N N . PHE A 1 77 ? 2.219 -15.422 2.826 1 86.38 77 PHE A N 1
ATOM 609 C CA . PHE A 1 77 ? 1.893 -14.219 2.066 1 86.38 77 PHE A CA 1
ATOM 610 C C . PHE A 1 77 ? 0.924 -13.336 2.84 1 86.38 77 PHE A C 1
ATOM 612 O O . PHE A 1 77 ? 0.214 -13.812 3.729 1 86.38 77 PHE A O 1
ATOM 619 N N . ILE A 1 78 ? 1.013 -12.086 2.617 1 91.69 78 ILE A N 1
ATOM 620 C CA . ILE A 1 78 ? 0.061 -11.07 3.066 1 91.69 78 ILE A CA 1
ATOM 621 C C . ILE A 1 78 ? -0.724 -10.539 1.87 1 91.69 78 ILE A C 1
ATOM 623 O O . ILE A 1 78 ? -0.138 -10.172 0.849 1 91.69 78 ILE A O 1
ATOM 627 N N . LYS A 1 79 ? -2.027 -10.578 2.023 1 93.81 79 LYS A N 1
ATOM 628 C CA . LYS A 1 79 ? -2.9 -10.055 0.976 1 93.81 79 LYS A CA 1
ATOM 629 C C . LYS A 1 79 ? -3.793 -8.945 1.511 1 93.81 79 LYS A C 1
ATOM 631 O O . LYS A 1 79 ? -4.379 -9.07 2.588 1 93.81 79 LYS A O 1
ATOM 636 N N . VAL A 1 80 ? -3.803 -7.867 0.742 1 95.5 80 VAL A N 1
ATOM 637 C CA . VAL A 1 80 ? -4.621 -6.719 1.117 1 95.5 80 VAL A CA 1
ATOM 638 C C . VAL A 1 80 ? -5.543 -6.344 -0.039 1 95.5 80 VAL A C 1
ATOM 640 O O . VAL A 1 80 ? -5.078 -6.074 -1.149 1 95.5 80 VAL A O 1
ATOM 643 N N . GLY A 1 81 ? -6.887 -6.336 0.25 1 95.62 81 GLY A N 1
ATOM 644 C CA . GLY A 1 81 ? -7.809 -5.84 -0.762 1 95.62 81 GLY A CA 1
ATOM 645 C C . GLY A 1 81 ? -7.676 -4.352 -1.013 1 95.62 81 GLY A C 1
ATOM 646 O O . GLY A 1 81 ? -7.527 -3.568 -0.072 1 95.62 81 GLY A O 1
ATOM 647 N N . ILE A 1 82 ? -7.699 -3.949 -2.275 1 96.19 82 ILE A N 1
ATOM 648 C CA . ILE A 1 82 ? -7.48 -2.555 -2.639 1 96.19 82 ILE A CA 1
ATOM 649 C C . ILE A 1 82 ? -8.625 -2.062 -3.516 1 96.19 82 ILE A C 1
ATOM 651 O O . ILE A 1 82 ? -8.867 -2.605 -4.598 1 96.19 82 ILE A O 1
ATOM 655 N N . ASP A 1 83 ? -9.203 -0.993 -3.109 1 93.25 83 ASP A N 1
ATOM 656 C CA . ASP A 1 83 ? -10.336 -0.442 -3.846 1 93.25 83 ASP A CA 1
ATOM 657 C C . ASP A 1 83 ? -9.867 0.589 -4.871 1 93.25 83 ASP A C 1
ATOM 659 O O . ASP A 1 83 ? -10.555 0.825 -5.871 1 93.25 83 ASP A O 1
ATOM 663 N N . GLU A 1 84 ? -8.727 1.211 -4.609 1 94.12 84 GLU A N 1
ATOM 664 C CA . GLU A 1 84 ? -8.203 2.26 -5.48 1 94.12 84 GLU A CA 1
ATOM 665 C C . GLU A 1 84 ? -6.844 1.876 -6.055 1 94.12 84 GLU A C 1
ATOM 667 O O . GLU A 1 84 ? -5.836 2.525 -5.762 1 94.12 84 GLU A O 1
ATOM 672 N N . PRO A 1 85 ? -6.879 0.947 -6.973 1 96.31 85 PRO A N 1
ATOM 673 C CA . PRO A 1 85 ? -5.605 0.386 -7.43 1 96.31 85 PRO A CA 1
ATOM 674 C C . PRO A 1 85 ? -4.738 1.408 -8.164 1 96.31 85 PRO A C 1
ATOM 676 O O . PRO A 1 85 ? -3.512 1.381 -8.039 1 96.31 85 PRO A O 1
ATOM 679 N N . ALA A 1 86 ? -5.359 2.32 -8.961 1 95.62 86 ALA A N 1
ATOM 680 C CA . ALA A 1 86 ? -4.578 3.305 -9.703 1 95.62 86 ALA A CA 1
ATOM 681 C C . ALA A 1 86 ? -3.795 4.211 -8.758 1 95.62 86 ALA A C 1
ATOM 683 O O . ALA A 1 86 ? -2.609 4.473 -8.977 1 95.62 86 ALA A O 1
ATOM 684 N N . ALA A 1 87 ? -4.449 4.668 -7.711 1 95.25 87 ALA A N 1
ATOM 685 C CA . ALA A 1 87 ? -3.807 5.539 -6.734 1 95.25 87 ALA A CA 1
ATOM 686 C C . ALA A 1 87 ? -2.713 4.797 -5.973 1 95.25 87 ALA A C 1
ATOM 688 O O . ALA A 1 87 ? -1.623 5.332 -5.758 1 95.25 87 ALA A O 1
ATOM 689 N N . LEU A 1 88 ? -2.988 3.551 -5.578 1 97.81 88 LEU A N 1
ATOM 690 C CA . LEU A 1 88 ? -1.979 2.773 -4.867 1 97.81 88 LEU A CA 1
ATOM 691 C C . LEU A 1 88 ? -0.771 2.508 -5.762 1 97.81 88 LEU A C 1
ATOM 693 O O . LEU A 1 88 ? 0.373 2.609 -5.309 1 97.81 88 LEU A O 1
ATOM 697 N N . LYS A 1 89 ? -1.061 2.16 -6.961 1 98.12 89 LYS A N 1
ATOM 698 C CA . LYS A 1 89 ? 0.021 1.904 -7.906 1 98.12 89 LYS A CA 1
ATOM 699 C C . LYS A 1 89 ? 0.936 3.119 -8.039 1 98.12 89 LYS A C 1
ATOM 701 O O . LYS A 1 89 ? 2.16 2.98 -8.055 1 98.12 89 LYS A O 1
ATOM 706 N N . GLN A 1 90 ? 0.364 4.25 -8.141 1 96.69 90 GLN A N 1
ATOM 707 C CA . GLN A 1 90 ? 1.152 5.477 -8.242 1 96.69 90 GLN A CA 1
ATOM 708 C C . GLN A 1 90 ? 1.981 5.703 -6.984 1 96.69 90 GLN A C 1
ATOM 710 O O . GLN A 1 90 ? 3.166 6.035 -7.066 1 96.69 90 GLN A O 1
ATOM 715 N N . ALA A 1 91 ? 1.379 5.535 -5.812 1 97.25 91 ALA A N 1
ATOM 716 C CA . ALA A 1 91 ? 2.082 5.719 -4.547 1 97.25 91 ALA A CA 1
ATOM 717 C C . ALA A 1 91 ? 3.281 4.781 -4.445 1 97.25 91 ALA A C 1
ATOM 719 O O . ALA A 1 91 ? 4.383 5.211 -4.09 1 97.25 91 ALA A O 1
ATOM 720 N N . LEU A 1 92 ? 3.078 3.518 -4.812 1 98.31 92 LEU A N 1
ATOM 721 C CA . LEU A 1 92 ? 4.133 2.521 -4.676 1 98.31 92 LEU A CA 1
ATOM 722 C C . LEU A 1 92 ? 5.191 2.697 -5.762 1 98.31 92 LEU A C 1
ATOM 724 O O . LEU A 1 92 ? 6.367 2.4 -5.543 1 98.31 92 LEU A O 1
ATOM 728 N N . THR A 1 93 ? 4.746 3.178 -6.945 1 98.12 93 THR A N 1
ATOM 729 C CA . THR A 1 93 ? 5.719 3.512 -7.98 1 98.12 93 THR A CA 1
ATOM 730 C C . THR A 1 93 ? 6.715 4.551 -7.473 1 98.12 93 THR A C 1
ATOM 732 O O . THR A 1 93 ? 7.922 4.418 -7.68 1 98.12 93 THR A O 1
ATOM 735 N N . LEU A 1 94 ? 6.223 5.504 -6.773 1 95.56 94 LEU A N 1
ATOM 736 C CA . LEU A 1 94 ? 7.074 6.574 -6.262 1 95.56 94 LEU A CA 1
ATOM 737 C C . LEU A 1 94 ? 7.895 6.094 -5.07 1 95.56 94 LEU A C 1
ATOM 739 O O . LEU A 1 94 ? 9.078 6.422 -4.949 1 95.56 94 LEU A O 1
ATOM 743 N N . SER A 1 95 ? 7.344 5.281 -4.242 1 97.25 95 SER A N 1
ATOM 744 C CA . SER A 1 95 ? 8.008 4.926 -2.99 1 97.25 95 SER A CA 1
ATOM 745 C C . SER A 1 95 ? 8.953 3.746 -3.182 1 97.25 95 SER A C 1
ATOM 747 O O . SER A 1 95 ? 10.023 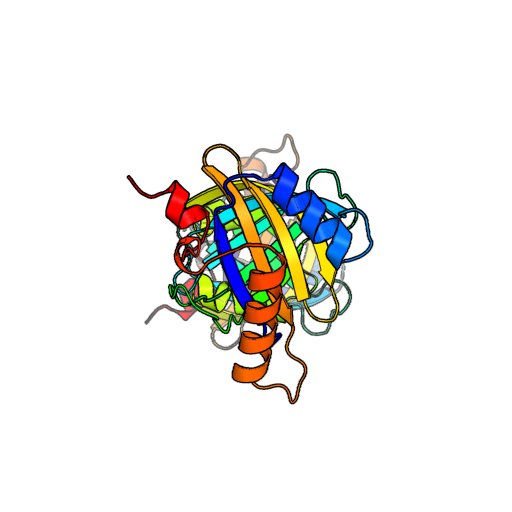3.697 -2.574 1 97.25 95 SER A O 1
ATOM 749 N N . ASN A 1 96 ? 8.516 2.75 -3.928 1 97.88 96 ASN A N 1
ATOM 750 C CA . ASN A 1 96 ? 9.289 1.524 -4.094 1 97.88 96 ASN A CA 1
ATOM 751 C C . ASN A 1 96 ? 10.031 1.504 -5.43 1 97.88 96 ASN A C 1
ATOM 753 O O . ASN A 1 96 ? 11.156 1.02 -5.512 1 97.88 96 ASN A O 1
ATOM 757 N N . GLY A 1 97 ? 9.398 2.125 -6.422 1 97.69 97 GLY A N 1
ATOM 758 C CA . GLY A 1 97 ? 9.828 1.89 -7.793 1 97.69 97 GLY A CA 1
ATOM 759 C C . GLY A 1 97 ? 9.258 0.611 -8.383 1 97.69 97 GLY A C 1
ATOM 760 O O . GLY A 1 97 ? 9.062 -0.373 -7.668 1 97.69 97 GLY A O 1
ATOM 761 N N . VAL A 1 98 ? 9.07 0.622 -9.695 1 97.31 98 VAL A N 1
ATOM 762 C CA . VAL A 1 98 ? 8.5 -0.532 -10.375 1 97.31 98 VAL A CA 1
ATOM 763 C C . VAL A 1 98 ? 9.617 -1.452 -10.867 1 97.31 98 VAL A C 1
ATOM 765 O O . VAL A 1 98 ? 10.586 -0.993 -11.461 1 97.31 98 VAL A O 1
ATOM 768 N N . LEU A 1 99 ? 9.57 -2.703 -10.539 1 96.12 99 LEU A N 1
ATOM 769 C CA . LEU A 1 99 ? 10.5 -3.707 -11.039 1 96.12 99 LEU A CA 1
ATOM 770 C C . LEU A 1 99 ? 10.109 -4.18 -12.43 1 96.12 99 LEU A C 1
ATOM 772 O O . LEU A 1 99 ? 10.969 -4.359 -13.297 1 96.12 99 LEU A O 1
ATOM 776 N N . GLY A 1 100 ? 8.727 -4.438 -12.602 1 96 100 GLY A N 1
ATOM 777 C CA . GLY A 1 100 ? 8.195 -4.902 -13.867 1 96 100 GLY A CA 1
ATOM 778 C C . GLY A 1 100 ? 6.734 -5.293 -13.805 1 96 100 GLY A C 1
ATOM 779 O O . GLY A 1 100 ? 6.098 -5.152 -12.758 1 96 100 GLY A O 1
ATOM 780 N N . ASN A 1 101 ? 6.219 -5.715 -14.969 1 96.56 101 ASN A N 1
ATOM 781 C CA . ASN A 1 101 ? 4.809 -6.074 -15.086 1 96.56 101 ASN A CA 1
ATOM 782 C C . ASN A 1 101 ? 4.633 -7.465 -15.688 1 96.56 101 ASN A C 1
ATOM 784 O O . ASN A 1 101 ? 5.41 -7.875 -16.547 1 96.56 101 ASN A O 1
ATOM 788 N N . VAL A 1 102 ? 3.672 -8.18 -15.227 1 96.25 102 VAL A N 1
ATOM 789 C CA . VAL A 1 102 ? 3.289 -9.484 -15.773 1 96.25 102 VAL A CA 1
ATOM 790 C C . VAL A 1 102 ? 1.797 -9.484 -16.094 1 96.25 102 VAL A C 1
ATOM 792 O O . VAL A 1 102 ? 0.969 -9.195 -15.227 1 96.25 102 VAL A O 1
ATOM 795 N N . SER A 1 103 ? 1.445 -9.68 -17.281 1 96.81 103 SER A N 1
ATOM 796 C CA . SER A 1 103 ? 0.064 -9.867 -17.703 1 96.81 103 SER A CA 1
ATOM 797 C C . SER A 1 103 ? -0.206 -11.312 -18.094 1 96.81 103 SER A C 1
ATOM 799 O O . SER A 1 103 ? 0.626 -11.961 -18.734 1 96.81 103 SER A O 1
ATOM 801 N N . LYS A 1 104 ? -1.364 -11.773 -17.594 1 97.69 104 LYS A N 1
ATOM 802 C CA . LYS A 1 104 ? -1.66 -13.164 -17.922 1 97.69 104 LYS A CA 1
ATOM 803 C C . LYS A 1 104 ? -3.158 -13.445 -17.844 1 97.69 104 LYS A C 1
ATOM 805 O O . LYS A 1 104 ? -3.902 -12.68 -17.219 1 97.69 104 LYS A O 1
ATOM 810 N N . ILE A 1 105 ? -3.539 -14.5 -18.5 1 97.56 105 ILE A N 1
ATOM 811 C CA . ILE A 1 105 ? -4.848 -15.109 -18.281 1 97.56 105 ILE A CA 1
ATOM 812 C C . ILE A 1 105 ? -4.691 -16.406 -17.484 1 97.56 105 ILE A C 1
ATOM 814 O O . ILE A 1 105 ? -3.93 -17.297 -17.875 1 97.56 105 ILE A O 1
ATOM 818 N N . ARG A 1 106 ? -5.379 -16.469 -16.375 1 98.12 106 ARG A N 1
ATOM 819 C CA . ARG A 1 106 ? -5.363 -17.672 -15.531 1 98.12 106 ARG A CA 1
ATOM 820 C C . ARG A 1 106 ? -6.645 -18.469 -15.711 1 98.12 106 ARG A C 1
ATOM 822 O O . ARG A 1 106 ? -7.746 -17.922 -15.664 1 98.12 106 ARG A O 1
ATOM 829 N N . TYR A 1 107 ? -6.484 -19.734 -15.961 1 98.06 107 TYR A N 1
ATOM 830 C CA . TYR A 1 107 ? -7.551 -20.734 -15.898 1 98.06 107 TYR A CA 1
ATOM 831 C C . TYR A 1 107 ? -7.512 -21.5 -14.586 1 98.06 107 TYR A C 1
ATOM 833 O O . TYR A 1 107 ? -6.566 -22.25 -14.32 1 98.06 107 TYR A O 1
ATOM 841 N N . LEU A 1 108 ? -8.555 -21.312 -13.805 1 98.12 108 LEU A N 1
ATOM 842 C CA . LEU A 1 108 ? -8.57 -21.875 -12.453 1 98.12 108 LEU A CA 1
ATOM 843 C C . LEU A 1 108 ? -9.469 -23.109 -12.391 1 98.12 108 LEU A C 1
ATOM 845 O O . LEU A 1 108 ? -10.617 -23.078 -12.844 1 98.12 108 LEU A O 1
ATOM 849 N N . PHE A 1 109 ? -8.891 -24.219 -11.852 1 97.88 109 PHE A N 1
ATOM 850 C CA . PHE A 1 109 ? -9.633 -25.422 -11.5 1 97.88 109 PHE A CA 1
ATOM 851 C C . PHE A 1 109 ? -9.492 -25.719 -10.008 1 97.88 109 PHE A C 1
ATOM 853 O O . PHE A 1 109 ? -8.422 -25.547 -9.43 1 97.88 109 PHE A O 1
ATOM 860 N N . LEU A 1 110 ? -10.57 -26.234 -9.445 1 96.56 110 LEU A N 1
ATOM 861 C CA . LEU A 1 110 ? -10.523 -26.656 -8.047 1 96.56 110 LEU A CA 1
ATOM 862 C C . LEU A 1 110 ? -10.641 -28.172 -7.926 1 96.56 110 LEU A C 1
ATOM 864 O O . LEU A 1 110 ? -11.562 -28.766 -8.484 1 96.56 110 LEU A O 1
ATOM 868 N N . VAL A 1 111 ? -9.727 -28.734 -7.25 1 95.62 111 VAL A N 1
ATOM 869 C CA . VAL A 1 111 ? -9.719 -30.172 -6.992 1 95.62 111 VAL A CA 1
ATOM 870 C C . VAL A 1 111 ? -9.414 -30.422 -5.52 1 95.62 111 VAL A C 1
ATOM 872 O O . VAL A 1 111 ? -8.258 -30.328 -5.094 1 95.62 111 VAL A O 1
ATOM 875 N N . GLY A 1 112 ? -10.414 -30.828 -4.801 1 92.75 112 GLY A N 1
ATOM 876 C CA . GLY A 1 112 ? -10.18 -30.969 -3.371 1 92.75 112 GLY A CA 1
ATOM 877 C C . GLY A 1 112 ? -9.648 -29.703 -2.734 1 92.75 112 GLY A C 1
ATOM 878 O O . GLY A 1 112 ? -10.25 -28.625 -2.869 1 92.75 112 GLY A O 1
ATOM 879 N N . GLN A 1 113 ? -8.422 -29.828 -2.018 1 94.25 113 GLN A N 1
ATOM 880 C CA . GLN A 1 113 ? -7.801 -28.688 -1.362 1 94.25 113 GLN A CA 1
ATOM 881 C C . GLN A 1 113 ? -6.77 -28.016 -2.271 1 94.25 113 GLN A C 1
ATOM 883 O O . GLN A 1 113 ? -5.973 -27.203 -1.816 1 94.25 113 GLN A O 1
ATOM 888 N N . THR A 1 114 ? -6.824 -28.375 -3.518 1 95.5 114 THR A N 1
ATOM 889 C CA . THR A 1 114 ? -5.797 -27.891 -4.43 1 95.5 114 THR A CA 1
ATOM 890 C C . THR A 1 114 ? -6.402 -26.953 -5.473 1 95.5 114 THR A C 1
ATOM 892 O O . THR A 1 114 ? -7.461 -27.25 -6.031 1 95.5 114 THR A O 1
ATOM 895 N N . ARG A 1 115 ? -5.773 -25.828 -5.656 1 96.5 115 ARG A N 1
ATOM 896 C CA . ARG A 1 115 ? -6.031 -24.953 -6.797 1 96.5 115 ARG A CA 1
ATOM 897 C C . ARG A 1 115 ? -5.07 -25.25 -7.945 1 96.5 115 ARG A C 1
ATOM 899 O O . ARG A 1 115 ? -3.852 -25.203 -7.766 1 96.5 115 ARG A O 1
ATOM 906 N N . ILE A 1 116 ? -5.633 -25.562 -9.016 1 97.12 116 ILE A N 1
ATOM 907 C CA . ILE A 1 116 ? -4.844 -25.734 -10.234 1 97.12 116 ILE A CA 1
ATOM 908 C C . ILE A 1 116 ? -4.926 -24.469 -11.078 1 97.12 116 ILE A C 1
ATOM 910 O O . ILE A 1 116 ? -6.004 -24.094 -11.547 1 97.12 116 ILE A O 1
ATOM 914 N N . HIS A 1 117 ? -3.838 -23.891 -11.258 1 97.56 117 HIS A N 1
ATOM 915 C CA . HIS A 1 117 ? -3.732 -22.703 -12.109 1 97.56 117 HIS A CA 1
ATOM 916 C C . HIS A 1 117 ? -3.076 -23.031 -13.445 1 97.56 117 HIS A C 1
ATOM 918 O O . HIS A 1 117 ? -1.96 -23.562 -13.477 1 97.56 117 HIS A O 1
ATOM 924 N N . ALA A 1 118 ? -3.719 -22.781 -14.477 1 98 118 ALA A N 1
ATOM 925 C CA . ALA A 1 118 ? -3.117 -22.719 -15.812 1 98 118 ALA A CA 1
ATOM 926 C C . ALA A 1 118 ? -2.971 -21.281 -16.281 1 98 118 ALA A C 1
ATOM 928 O O . ALA A 1 118 ? -3.959 -20.547 -16.391 1 98 118 ALA A O 1
ATOM 929 N N . ASP A 1 119 ? -1.741 -20.938 -16.594 1 97.81 119 ASP A N 1
ATOM 930 C CA . ASP A 1 119 ? -1.473 -19.531 -16.859 1 97.81 119 ASP A CA 1
ATOM 931 C C . ASP A 1 119 ? -0.896 -19.328 -18.25 1 97.81 119 ASP A C 1
ATOM 933 O O . ASP A 1 119 ? 0.116 -19.938 -18.609 1 97.81 119 ASP A O 1
ATOM 937 N N . ARG A 1 120 ? -1.499 -18.594 -19.078 1 97.5 120 ARG A N 1
ATOM 938 C CA . ARG A 1 120 ? -0.89 -18.031 -20.281 1 97.5 120 ARG A CA 1
ATOM 939 C C . ARG A 1 120 ? -0.314 -16.641 -20 1 97.5 120 ARG A C 1
ATOM 941 O O . ARG A 1 120 ? -1.061 -15.68 -19.781 1 97.5 120 ARG A O 1
ATOM 948 N N . VAL A 1 121 ? 0.996 -16.562 -20.016 1 96.62 121 VAL A N 1
ATOM 949 C CA . VAL A 1 121 ? 1.672 -15.328 -19.625 1 96.62 121 VAL A CA 1
ATOM 950 C C . VAL A 1 121 ? 2.17 -14.594 -20.859 1 96.62 121 VAL A C 1
ATOM 952 O O . VAL A 1 121 ? 2.844 -15.18 -21.719 1 96.62 121 VAL A O 1
ATOM 955 N N . ASP A 1 122 ? 1.843 -13.32 -20.938 1 95.5 122 ASP A N 1
ATOM 956 C CA . ASP A 1 122 ? 2.238 -12.508 -22.078 1 95.5 122 ASP A CA 1
ATOM 957 C C . ASP A 1 122 ? 3.758 -12.469 -22.234 1 95.5 122 ASP A C 1
ATOM 959 O O . ASP A 1 122 ? 4.473 -12.172 -21.266 1 95.5 122 ASP A O 1
ATOM 963 N N . ASN A 1 123 ? 4.219 -12.867 -23.469 1 93 123 ASN A N 1
ATOM 964 C CA . ASN A 1 123 ? 5.613 -12.797 -23.875 1 93 123 ASN A CA 1
ATOM 965 C C . ASN A 1 123 ? 6.492 -13.758 -23.094 1 93 123 ASN A C 1
ATOM 967 O O . ASN A 1 123 ? 7.688 -13.516 -22.922 1 93 123 ASN A O 1
ATOM 971 N N . LEU A 1 124 ? 5.957 -14.742 -22.531 1 93 124 LEU A N 1
ATOM 972 C CA . LEU A 1 124 ? 6.758 -15.688 -21.766 1 93 124 LEU A CA 1
ATOM 973 C C . LEU A 1 124 ? 6.391 -17.125 -22.125 1 93 124 LEU A C 1
ATOM 975 O O . LEU A 1 124 ? 7.266 -17.938 -22.406 1 93 124 LEU A O 1
ATOM 979 N N . GLY A 1 125 ? 5 -17.422 -22.047 1 95.06 125 GLY A N 1
ATOM 980 C CA . GLY A 1 125 ? 4.59 -18.766 -22.406 1 95.06 125 GLY A CA 1
ATOM 981 C C . GLY A 1 125 ? 3.475 -19.312 -21.531 1 95.06 125 GLY A C 1
ATOM 982 O O . GLY A 1 125 ? 2.646 -18.547 -21.031 1 95.06 125 GLY A O 1
ATOM 983 N N . GLU A 1 126 ? 3.369 -20.594 -21.531 1 97 126 GLU A N 1
ATOM 984 C CA . GLU A 1 126 ? 2.287 -21.281 -20.828 1 97 126 GLU A CA 1
ATOM 985 C C . GLU A 1 126 ? 2.82 -22.094 -19.656 1 97 126 GLU A C 1
ATOM 987 O O . GLU A 1 126 ? 3.814 -22.812 -19.797 1 97 126 GLU A O 1
ATOM 992 N N . PHE A 1 127 ? 2.166 -21.906 -18.547 1 96.81 127 PHE A N 1
ATOM 993 C CA . PHE A 1 127 ? 2.641 -22.5 -17.312 1 96.81 127 PHE A CA 1
ATOM 994 C C . PHE A 1 127 ? 1.479 -23.078 -16.5 1 96.81 127 PHE A C 1
ATOM 996 O O . PHE A 1 127 ? 0.314 -22.844 -16.844 1 96.81 127 PHE A O 1
ATOM 1003 N N . MET A 1 128 ? 1.799 -23.812 -15.516 1 95.88 128 MET A N 1
ATOM 1004 C CA . MET A 1 128 ? 0.825 -24.266 -14.523 1 95.88 128 MET A CA 1
ATOM 1005 C C . MET A 1 128 ? 1.384 -24.125 -13.109 1 95.88 128 MET A C 1
ATOM 1007 O O . MET A 1 128 ? 2.6 -24.141 -12.922 1 95.88 128 MET A O 1
ATOM 1011 N N . GLU A 1 129 ? 0.481 -23.938 -12.156 1 94.38 129 GLU A N 1
ATOM 1012 C CA . GLU A 1 129 ? 0.805 -23.984 -10.727 1 94.38 129 GLU A CA 1
ATOM 1013 C C . GLU A 1 129 ? -0.201 -24.828 -9.961 1 94.38 129 GLU A C 1
ATOM 1015 O O . GLU A 1 129 ? -1.397 -24.812 -10.258 1 94.38 129 GLU A O 1
ATOM 1020 N N . LEU A 1 130 ? 0.317 -25.578 -9.016 1 93.38 130 LEU A N 1
ATOM 1021 C CA . LEU A 1 130 ? -0.522 -26.219 -8.016 1 93.38 130 LEU A CA 1
ATOM 1022 C C . LEU A 1 130 ? -0.366 -25.547 -6.656 1 93.38 130 LEU A C 1
ATOM 1024 O O . LEU A 1 130 ? 0.755 -25.375 -6.172 1 93.38 130 LEU A O 1
ATOM 1028 N N . GLU A 1 131 ? -1.448 -25.172 -6.148 1 92.12 131 GLU A N 1
ATOM 1029 C CA . GLU A 1 131 ? -1.468 -24.625 -4.793 1 92.12 131 GLU A CA 1
ATOM 1030 C C . GLU A 1 131 ? -2.277 -25.531 -3.857 1 92.12 131 GLU A C 1
ATOM 1032 O O . GLU A 1 131 ? -3.506 -25.438 -3.814 1 92.12 131 GLU A O 1
ATOM 1037 N N . VAL A 1 132 ? -1.564 -26.266 -3.074 1 92.44 132 VAL A N 1
ATOM 1038 C CA . VAL A 1 132 ? -2.219 -27.141 -2.098 1 92.44 132 VAL A CA 1
ATOM 1039 C C . VAL A 1 132 ? -2.408 -26.375 -0.784 1 92.44 132 VAL A C 1
ATOM 1041 O O . VAL A 1 132 ? -1.445 -26.156 -0.048 1 92.44 132 VAL A O 1
ATOM 1044 N N . CYS A 1 133 ? -3.639 -26.062 -0.543 1 89.62 133 CYS A N 1
ATOM 1045 C CA . CYS A 1 133 ? -3.934 -25.359 0.7 1 89.62 133 CYS A CA 1
ATOM 1046 C C . CYS A 1 133 ? -3.93 -26.328 1.884 1 89.62 133 CYS A C 1
ATOM 1048 O O . CYS A 1 133 ? -4.824 -27.156 2.016 1 89.62 133 CYS A O 1
ATOM 1050 N N . LEU A 1 134 ? -2.971 -26.109 2.775 1 87.19 134 LEU A N 1
ATOM 1051 C CA . LEU A 1 134 ? -2.824 -27.016 3.904 1 87.19 134 LEU A CA 1
ATOM 1052 C C . LEU A 1 134 ? -3.854 -26.719 4.988 1 87.19 134 LEU A C 1
ATOM 1054 O O . LEU A 1 134 ? -4.098 -25.547 5.309 1 87.19 134 LEU A O 1
ATOM 1058 N N . LYS A 1 135 ? -4.441 -27.766 5.445 1 86.31 135 LYS A N 1
ATOM 1059 C CA . LYS A 1 135 ? -5.297 -27.641 6.621 1 86.31 135 LYS A CA 1
ATOM 1060 C C . LYS A 1 135 ? -4.469 -27.422 7.883 1 86.31 135 LYS A C 1
ATOM 1062 O O . LYS A 1 135 ? -3.258 -27.656 7.883 1 86.31 135 LYS A O 1
ATOM 1067 N N . GLU A 1 136 ? -5.094 -27.016 8.938 1 80.81 136 GLU A N 1
ATOM 1068 C CA . GLU A 1 136 ? -4.406 -26.641 10.172 1 80.81 136 GLU A CA 1
ATOM 1069 C C . GLU A 1 136 ? -3.484 -27.766 10.641 1 80.81 136 GLU A C 1
ATOM 1071 O O . GLU A 1 136 ? -2.352 -27.516 11.055 1 80.81 136 GLU A O 1
ATOM 1076 N N . LYS A 1 137 ? -3.795 -28.984 10.625 1 84.12 137 LYS A N 1
ATOM 1077 C CA . LYS A 1 137 ? -3.008 -30.078 11.188 1 84.12 137 LYS A CA 1
ATOM 1078 C C . LYS A 1 137 ? -2.291 -30.859 10.094 1 84.12 137 LYS A C 1
ATOM 1080 O O . LYS A 1 137 ? -1.59 -31.828 10.375 1 84.12 137 LYS A O 1
ATOM 1085 N N . GLN A 1 138 ? -2.324 -30.312 8.914 1 87.56 138 GLN A N 1
ATOM 1086 C CA . GLN A 1 138 ? -1.706 -31.031 7.805 1 87.56 138 GLN A CA 1
ATOM 1087 C C . GLN A 1 138 ? -0.24 -30.641 7.645 1 87.56 138 GLN A C 1
ATOM 1089 O O . GLN A 1 138 ? 0.107 -29.469 7.734 1 87.56 138 GLN A O 1
ATOM 1094 N N . THR A 1 139 ? 0.582 -31.656 7.41 1 85.06 139 THR A N 1
ATOM 1095 C CA . THR A 1 139 ? 2.021 -31.438 7.32 1 85.06 139 THR A CA 1
ATOM 1096 C C . THR A 1 139 ? 2.418 -31.031 5.906 1 85.06 139 THR A C 1
ATOM 1098 O O . THR A 1 139 ? 1.645 -31.203 4.961 1 85.06 139 THR A O 1
ATOM 1101 N N . LEU A 1 140 ? 3.59 -30.516 5.867 1 83.5 140 LEU A N 1
ATOM 1102 C CA . LEU A 1 140 ? 4.156 -30.156 4.57 1 83.5 140 LEU A CA 1
ATOM 1103 C C . LEU A 1 140 ? 4.305 -31.391 3.684 1 83.5 140 LEU A C 1
ATOM 1105 O O . LEU A 1 140 ? 4.051 -31.328 2.479 1 83.5 140 LEU A O 1
ATOM 1109 N N . GLU A 1 141 ? 4.668 -32.438 4.289 1 87.88 141 GLU A N 1
ATOM 1110 C CA . GLU A 1 141 ? 4.875 -33.688 3.562 1 87.88 141 GLU A CA 1
ATOM 1111 C C . GLU A 1 141 ? 3.572 -34.188 2.951 1 87.88 141 GLU A C 1
ATOM 1113 O O . GLU A 1 141 ? 3.562 -34.719 1.831 1 87.88 141 GLU A O 1
ATOM 1118 N N . GLU A 1 142 ? 2.553 -34.062 3.658 1 91.12 142 GLU A N 1
ATOM 1119 C CA . GLU A 1 142 ? 1.246 -34.469 3.145 1 91.12 142 GLU A CA 1
ATOM 1120 C C . GLU A 1 142 ? 0.84 -33.594 1.947 1 91.12 142 GLU A C 1
ATOM 1122 O O . GLU A 1 142 ? 0.309 -34.125 0.962 1 91.12 142 GLU A O 1
ATOM 1127 N N . GLY A 1 143 ? 1.05 -32.344 2.053 1 90.5 143 GLY A N 1
ATOM 1128 C CA . GLY A 1 143 ? 0.764 -31.453 0.945 1 90.5 143 GLY A CA 1
ATOM 1129 C C . GLY A 1 143 ? 1.588 -31.75 -0.294 1 90.5 143 GLY A C 1
ATOM 1130 O O . GLY A 1 143 ? 1.076 -31.703 -1.414 1 90.5 143 GLY A O 1
ATOM 1131 N N . GLN A 1 144 ? 2.812 -32.062 -0.003 1 89.38 144 GLN A N 1
ATOM 1132 C CA . GLN A 1 144 ? 3.697 -32.406 -1.108 1 89.38 144 GLN A CA 1
ATOM 1133 C C . GLN A 1 144 ? 3.215 -33.688 -1.817 1 89.38 144 GLN A C 1
ATOM 1135 O O . GLN A 1 144 ? 3.256 -33.75 -3.047 1 89.38 144 GLN A O 1
ATOM 1140 N N . ALA A 1 145 ? 2.822 -34.594 -1.089 1 92.44 145 ALA A N 1
ATOM 1141 C CA . ALA A 1 145 ? 2.318 -35.844 -1.659 1 92.44 145 ALA A CA 1
ATOM 1142 C C . ALA A 1 145 ? 1.088 -35.594 -2.527 1 92.44 145 ALA A C 1
ATOM 1144 O O . ALA A 1 145 ? 0.935 -36.188 -3.59 1 92.44 145 ALA A O 1
ATOM 1145 N N . ILE A 1 146 ? 0.265 -34.75 -2.031 1 93.5 146 ILE A N 1
ATOM 1146 C CA . ILE A 1 146 ? -0.929 -34.375 -2.787 1 93.5 146 ILE A CA 1
ATOM 1147 C C . ILE A 1 146 ? -0.526 -33.719 -4.102 1 93.5 146 ILE A C 1
ATOM 1149 O O . ILE A 1 146 ? -1.058 -34.062 -5.164 1 93.5 146 ILE A O 1
ATOM 1153 N N . ALA A 1 147 ? 0.404 -32.844 -4.031 1 92.25 147 ALA A N 1
ATOM 1154 C CA . ALA A 1 147 ? 0.884 -32.156 -5.227 1 92.25 147 ALA A CA 1
ATOM 1155 C C . ALA A 1 147 ? 1.482 -33.125 -6.227 1 92.25 147 ALA A C 1
ATOM 1157 O O . ALA A 1 147 ? 1.176 -33.062 -7.422 1 92.25 147 ALA A O 1
ATOM 1158 N N . GLU A 1 148 ? 2.23 -34 -5.734 1 91.88 148 GLU A N 1
ATOM 1159 C CA . GLU A 1 148 ? 2.908 -34.969 -6.598 1 91.88 148 GLU A CA 1
ATOM 1160 C C . GLU A 1 148 ? 1.908 -35.906 -7.273 1 91.88 148 GLU A C 1
ATOM 1162 O O . GLU A 1 148 ? 2.057 -36.219 -8.453 1 91.88 148 GLU A O 1
ATOM 1167 N N . ALA A 1 149 ? 0.992 -36.312 -6.547 1 94.5 149 ALA A N 1
ATOM 1168 C CA . ALA A 1 149 ? -0.044 -37.156 -7.109 1 94.5 149 ALA A CA 1
ATOM 1169 C C . ALA A 1 149 ? -0.79 -36.469 -8.234 1 94.5 149 ALA A C 1
ATOM 1171 O O . ALA A 1 149 ? -1.081 -37.062 -9.273 1 94.5 149 ALA A O 1
ATOM 1172 N N . LEU A 1 150 ? -1.104 -35.25 -8.031 1 94.56 150 LEU A N 1
ATOM 1173 C CA . LEU A 1 150 ? -1.814 -34.469 -9.039 1 94.56 150 LEU A CA 1
ATOM 1174 C C . LEU A 1 150 ? -0.931 -34.219 -10.25 1 94.56 150 LEU A C 1
ATOM 1176 O O . LEU A 1 150 ? -1.416 -34.219 -11.391 1 94.56 150 LEU A O 1
ATOM 1180 N N . MET A 1 151 ? 0.306 -34 -9.992 1 93.19 151 MET A N 1
ATOM 1181 C CA . MET A 1 151 ? 1.25 -33.844 -11.094 1 93.19 151 MET A CA 1
ATOM 1182 C C . MET A 1 151 ? 1.218 -35.062 -12.008 1 93.19 151 MET A C 1
ATOM 1184 O O . MET A 1 151 ? 1.184 -34.906 -13.234 1 93.19 151 MET A O 1
ATOM 1188 N N . GLU A 1 152 ? 1.243 -36.156 -11.406 1 93.88 152 GLU A N 1
ATOM 1189 C CA . GLU A 1 152 ? 1.215 -37.406 -12.172 1 93.88 152 GLU A CA 1
ATOM 1190 C C . GLU A 1 152 ? -0.057 -37.531 -13.008 1 93.88 152 GLU A C 1
ATOM 1192 O O . GLU A 1 152 ? -0.002 -37.875 -14.188 1 93.88 152 GLU A O 1
ATOM 1197 N N . LYS A 1 153 ? -1.098 -37.188 -12.414 1 95.06 153 LYS A N 1
ATOM 1198 C CA . LYS A 1 153 ? -2.381 -37.25 -13.102 1 95.06 153 LYS A CA 1
ATOM 1199 C C . LYS A 1 153 ? -2.432 -36.25 -14.266 1 95.06 153 LYS A C 1
ATOM 1201 O O . LYS A 1 153 ? -3.08 -36.531 -15.281 1 95.06 153 LYS A O 1
ATOM 1206 N N . LEU A 1 154 ? -1.743 -35.188 -14.148 1 95.38 154 LEU A N 1
ATOM 1207 C CA . LEU A 1 154 ? -1.794 -34.094 -15.125 1 95.38 154 LEU A CA 1
ATOM 1208 C C . LEU A 1 154 ? -0.702 -34.281 -16.172 1 95.38 154 LEU A C 1
ATOM 1210 O O . LEU A 1 154 ? -0.648 -33.5 -17.156 1 95.38 154 LEU A O 1
ATOM 1214 N N . GLY A 1 155 ? 0.18 -35.219 -15.992 1 92.5 155 GLY A N 1
ATOM 1215 C CA . GLY A 1 155 ? 1.246 -35.5 -16.938 1 92.5 155 GLY A CA 1
ATOM 1216 C C . GLY A 1 155 ? 2.422 -34.531 -16.812 1 92.5 155 GLY A C 1
ATOM 1217 O O . GLY A 1 155 ? 3.086 -34.25 -17.812 1 92.5 155 GLY A O 1
ATOM 1218 N N . ILE A 1 156 ? 2.564 -33.969 -15.656 1 92.88 156 ILE A N 1
ATOM 1219 C CA . ILE A 1 156 ? 3.686 -33.062 -15.398 1 92.88 156 ILE A CA 1
ATOM 1220 C C . ILE A 1 156 ? 4.828 -33.844 -14.75 1 92.88 156 ILE A C 1
ATOM 1222 O O . ILE A 1 156 ? 4.617 -34.562 -13.766 1 92.88 156 ILE A O 1
ATOM 1226 N N . THR A 1 157 ? 6.035 -33.719 -15.258 1 90.06 157 THR A N 1
ATOM 1227 C CA . THR A 1 157 ? 7.195 -34.406 -14.719 1 90.06 157 THR A CA 1
ATOM 1228 C C . THR A 1 157 ? 8.102 -33.438 -13.953 1 90.06 157 THR A C 1
ATOM 1230 O O . THR A 1 157 ? 7.922 -32.219 -14.031 1 90.06 157 THR A O 1
ATOM 1233 N N . LYS A 1 158 ? 9.062 -33.969 -13.219 1 87.31 158 LYS A N 1
ATOM 1234 C CA . LYS A 1 158 ? 9.992 -33.156 -12.445 1 87.31 158 LYS A CA 1
ATOM 1235 C C . LYS A 1 158 ? 10.82 -32.25 -13.352 1 87.31 158 LYS A C 1
ATOM 1237 O O . LYS A 1 158 ? 11.211 -31.156 -12.961 1 87.31 158 LYS A O 1
ATOM 1242 N N . ASP A 1 159 ? 11.047 -32.719 -14.57 1 88.88 159 ASP A N 1
ATOM 1243 C CA . ASP A 1 159 ? 11.852 -31.969 -15.523 1 88.88 159 ASP A CA 1
ATOM 1244 C C . ASP A 1 159 ? 11.117 -30.703 -15.977 1 88.88 159 ASP A C 1
ATOM 1246 O O . ASP A 1 159 ? 11.727 -29.781 -16.516 1 88.88 159 ASP A O 1
ATOM 1250 N N . ASP A 1 160 ? 9.82 -30.719 -15.797 1 90.5 160 ASP A N 1
ATOM 1251 C CA . ASP A 1 160 ? 9.008 -29.578 -16.203 1 90.5 160 ASP A CA 1
ATOM 1252 C C . ASP A 1 160 ? 9.016 -28.484 -15.141 1 90.5 160 ASP A C 1
ATOM 1254 O O . ASP A 1 160 ? 8.602 -27.344 -15.406 1 90.5 160 ASP A O 1
ATOM 1258 N N . LEU A 1 161 ? 9.438 -28.781 -13.945 1 88.31 161 LEU A N 1
ATOM 1259 C CA . LEU A 1 161 ? 9.32 -27.875 -12.805 1 88.31 161 LEU A CA 1
ATOM 1260 C C . LEU A 1 161 ? 10.242 -26.672 -12.953 1 88.31 161 LEU A C 1
ATOM 1262 O O . LEU A 1 161 ? 11.375 -26.812 -13.438 1 88.31 161 LEU A O 1
ATOM 1266 N N . ILE A 1 162 ? 9.75 -25.578 -12.641 1 85.38 162 ILE A N 1
ATOM 1267 C CA . ILE A 1 162 ? 10.555 -24.359 -12.656 1 85.38 162 ILE A CA 1
ATOM 1268 C C . ILE A 1 162 ? 10.484 -23.672 -11.289 1 85.38 162 ILE A C 1
ATOM 1270 O O . ILE A 1 162 ? 9.617 -23.984 -10.477 1 85.38 162 ILE A O 1
ATOM 1274 N N . GLU A 1 163 ? 11.445 -22.75 -11.055 1 79.31 163 GLU A N 1
ATOM 1275 C CA . GLU A 1 163 ? 11.516 -22 -9.812 1 79.31 163 GLU A CA 1
ATOM 1276 C C . GLU A 1 163 ? 11.352 -20.5 -10.07 1 79.31 163 GLU A C 1
ATOM 1278 O O . GLU A 1 163 ? 11.445 -20.047 -11.211 1 79.31 163 GLU A O 1
ATOM 1283 N N . GLY A 1 164 ? 11.078 -19.844 -9 1 77.56 164 GLY A N 1
ATOM 1284 C CA . GLY A 1 164 ? 11.055 -18.391 -9.078 1 77.56 164 GLY A CA 1
ATOM 1285 C C . GLY A 1 164 ? 9.719 -17.844 -9.555 1 77.56 164 GLY A C 1
ATOM 1286 O O . GLY A 1 164 ? 8.805 -18.609 -9.867 1 77.56 164 GLY A O 1
ATOM 1287 N N . ALA A 1 165 ? 9.594 -16.484 -9.531 1 78.69 165 ALA A N 1
ATOM 1288 C CA . ALA A 1 165 ? 8.414 -15.781 -10.031 1 78.69 165 ALA A CA 1
ATOM 1289 C C . ALA A 1 165 ? 8.531 -15.516 -11.531 1 78.69 165 ALA A C 1
ATOM 1291 O O . ALA A 1 165 ? 9.633 -15.523 -12.086 1 78.69 165 ALA A O 1
ATOM 1292 N N . TYR A 1 166 ? 7.363 -15.422 -12.188 1 85.5 166 TYR A N 1
ATOM 1293 C CA . TYR A 1 166 ? 7.363 -15.086 -13.609 1 85.5 166 TYR A CA 1
ATOM 1294 C C . TYR A 1 166 ? 8.227 -13.852 -13.883 1 85.5 166 TYR A C 1
ATOM 1296 O O . TYR A 1 166 ? 8.898 -13.773 -14.906 1 85.5 166 TYR A O 1
ATOM 1304 N N . MET A 1 167 ? 8.219 -12.938 -12.922 1 83.38 167 MET A N 1
ATOM 1305 C CA . MET A 1 167 ? 8.969 -11.703 -13.07 1 83.38 167 MET A CA 1
ATOM 1306 C C . MET A 1 167 ? 10.469 -11.984 -13.148 1 83.38 167 MET A C 1
ATOM 1308 O O . MET A 1 167 ? 11.18 -11.359 -13.938 1 83.38 167 MET A O 1
ATOM 1312 N N . ASP A 1 168 ? 10.883 -12.922 -12.383 1 80.31 168 ASP A N 1
ATOM 1313 C CA . ASP A 1 168 ? 12.297 -13.281 -12.422 1 80.31 168 ASP A CA 1
ATOM 1314 C C . ASP A 1 168 ? 12.68 -13.82 -13.797 1 80.31 168 ASP A C 1
ATOM 1316 O O . ASP A 1 168 ? 13.773 -13.531 -14.297 1 80.31 168 ASP A O 1
ATOM 1320 N N . ALA A 1 169 ? 11.766 -14.586 -14.359 1 81.06 169 ALA A N 1
ATOM 1321 C CA . ALA A 1 169 ? 12.008 -15.164 -15.68 1 81.06 169 ALA A CA 1
ATOM 1322 C C . ALA A 1 169 ? 11.984 -14.094 -16.766 1 81.06 169 ALA A C 1
ATOM 1324 O O . ALA A 1 169 ? 12.742 -14.164 -17.734 1 81.06 169 ALA A O 1
ATOM 1325 N N . LEU A 1 170 ? 11.148 -13.109 -16.547 1 83.31 170 LEU A N 1
ATOM 1326 C CA . LEU A 1 170 ? 11 -12.047 -17.547 1 83.31 170 LEU A CA 1
ATOM 1327 C C . LEU A 1 170 ? 12.188 -11.094 -17.484 1 83.31 170 LEU A C 1
ATOM 1329 O O . LEU A 1 170 ? 12.516 -10.445 -18.484 1 83.31 170 LEU A O 1
ATOM 1333 N N . LEU A 1 171 ? 12.82 -10.953 -16.328 1 80 171 LEU A N 1
ATOM 1334 C CA . LEU A 1 171 ? 13.938 -10.031 -16.141 1 80 171 LEU A CA 1
ATOM 1335 C C . LEU A 1 171 ? 15.25 -10.703 -16.531 1 80 171 LEU A C 1
ATOM 1337 O O . LEU A 1 171 ? 16.266 -10.031 -16.688 1 80 171 LEU A O 1
ATOM 1341 N N . ALA A 1 172 ? 15.234 -12.008 -16.719 1 69.38 172 ALA A N 1
ATOM 1342 C CA . ALA A 1 172 ? 16.453 -12.727 -17.078 1 69.38 172 ALA A CA 1
ATOM 1343 C C . ALA A 1 172 ? 16.984 -12.289 -18.438 1 69.38 172 ALA A C 1
ATOM 1345 O O . ALA A 1 172 ? 16.203 -12.102 -19.375 1 69.38 172 ALA A O 1
ATOM 1346 N N . PRO A 1 173 ? 18.328 -11.789 -18.531 1 65.5 173 PRO A N 1
ATOM 1347 C CA . PRO A 1 173 ? 18.922 -11.328 -19.781 1 65.5 173 PRO A CA 1
ATOM 1348 C C . PRO A 1 173 ? 18.844 -12.383 -20.891 1 65.5 173 PRO A C 1
ATOM 1350 O O . PRO A 1 173 ? 18.797 -13.578 -20.609 1 65.5 173 PRO A O 1
ATOM 1353 N N . MET B 1 1 ? -4.641 16.594 -9.164 1 52.28 1 MET B N 1
ATOM 1354 C CA . MET B 1 1 ? -3.838 16.594 -7.941 1 52.28 1 MET B CA 1
ATOM 1355 C C . MET B 1 1 ? -4.246 17.734 -7.016 1 52.28 1 MET B C 1
ATOM 1357 O O . MET B 1 1 ? -4.598 18.812 -7.48 1 52.28 1 MET B O 1
ATOM 1361 N N . ASN B 1 2 ? -4.711 17.453 -5.77 1 68.5 2 ASN B N 1
ATOM 1362 C CA . ASN B 1 2 ? -5.07 18.547 -4.871 1 68.5 2 ASN B CA 1
ATOM 1363 C C . ASN B 1 2 ? -3.846 19.359 -4.457 1 68.5 2 ASN B C 1
ATOM 1365 O O . ASN B 1 2 ? -2.762 18.797 -4.27 1 68.5 2 ASN B O 1
ATOM 1369 N N . ARG B 1 3 ? -3.98 20.766 -4.703 1 77.5 3 ARG B N 1
ATOM 1370 C CA . ARG B 1 3 ? -2.881 21.672 -4.359 1 77.5 3 ARG B CA 1
ATOM 1371 C C . ARG B 1 3 ? -3.213 22.484 -3.121 1 77.5 3 ARG B C 1
ATOM 1373 O O . ARG B 1 3 ? -4.344 22.953 -2.963 1 77.5 3 ARG B O 1
ATOM 1380 N N . ASN B 1 4 ? -2.377 22.375 -2.148 1 84.19 4 ASN B N 1
ATOM 1381 C CA . ASN B 1 4 ? -2.541 23.219 -0.97 1 84.19 4 ASN B CA 1
ATOM 1382 C C . ASN B 1 4 ? -1.245 23.953 -0.617 1 84.19 4 ASN B C 1
ATOM 1384 O O . ASN B 1 4 ? -0.158 23.516 -0.994 1 84.19 4 ASN B O 1
ATOM 1388 N N . VAL B 1 5 ? -1.45 25.172 -0.15 1 84.56 5 VAL B N 1
ATOM 1389 C CA . VAL B 1 5 ? -0.346 25.875 0.5 1 84.56 5 VAL B CA 1
ATOM 1390 C C . VAL B 1 5 ? -0.299 25.5 1.98 1 84.56 5 VAL B C 1
ATOM 1392 O O . VAL B 1 5 ? -1.312 25.562 2.678 1 84.56 5 VAL B O 1
ATOM 1395 N N . GLU B 1 6 ? 0.877 25.062 2.385 1 88.94 6 GLU B N 1
ATOM 1396 C CA . GLU B 1 6 ? 0.966 24.594 3.768 1 88.94 6 GLU B CA 1
ATOM 1397 C C . GLU B 1 6 ? 2.049 25.359 4.535 1 88.94 6 GLU B C 1
ATOM 1399 O O . GLU B 1 6 ? 3.107 25.656 3.982 1 88.94 6 GLU B O 1
ATOM 1404 N N . ILE B 1 7 ? 1.73 25.688 5.754 1 87.69 7 ILE B N 1
ATOM 1405 C CA . ILE B 1 7 ? 2.693 26.25 6.699 1 87.69 7 ILE B CA 1
ATOM 1406 C C . ILE B 1 7 ? 2.658 25.453 8 1 87.69 7 ILE B C 1
ATOM 1408 O O . ILE B 1 7 ? 1.594 25 8.43 1 87.69 7 ILE B O 1
ATOM 1412 N N . LYS B 1 8 ? 3.887 25.328 8.617 1 91.81 8 LYS B N 1
ATOM 1413 C CA . LYS B 1 8 ? 4.004 24.641 9.891 1 91.81 8 LYS B CA 1
ATOM 1414 C C . LYS B 1 8 ? 4.785 25.469 10.898 1 91.81 8 LYS B C 1
ATOM 1416 O O . LYS B 1 8 ? 5.785 26.109 10.547 1 91.81 8 LYS B O 1
ATOM 1421 N N . ALA B 1 9 ? 4.234 25.422 12.109 1 92.75 9 ALA B N 1
ATOM 1422 C CA . ALA B 1 9 ? 4.922 26.188 13.133 1 92.75 9 ALA B CA 1
ATOM 1423 C C . ALA B 1 9 ? 4.848 25.5 14.492 1 92.75 9 ALA B C 1
ATOM 1425 O O . ALA B 1 9 ? 3.924 24.719 14.75 1 92.75 9 ALA B O 1
ATOM 1426 N N . LYS B 1 10 ? 5.805 25.781 15.328 1 93.94 10 LYS B N 1
ATOM 1427 C CA . LYS B 1 10 ? 5.727 25.391 16.734 1 93.94 10 LYS B CA 1
ATOM 1428 C C . LYS B 1 10 ? 4.832 26.344 17.516 1 93.94 10 LYS B C 1
ATOM 1430 O O . LYS B 1 10 ? 4.824 27.547 17.266 1 93.94 10 LYS B O 1
ATOM 1435 N N . VAL B 1 11 ? 4.117 25.766 18.406 1 94.94 11 VAL B N 1
ATOM 1436 C CA . VAL B 1 11 ? 3.209 26.562 19.219 1 94.94 11 VAL B CA 1
ATOM 1437 C C . VAL B 1 11 ? 3.67 26.547 20.672 1 94.94 11 VAL B C 1
ATOM 1439 O O . VAL B 1 11 ? 3.779 25.469 21.281 1 94.94 11 VAL B O 1
ATOM 1442 N N . SER B 1 12 ? 3.93 27.703 21.281 1 91.62 12 SER B N 1
ATOM 1443 C CA . SER B 1 12 ? 4.43 27.781 22.656 1 91.62 12 SER B CA 1
ATOM 1444 C C . SER B 1 12 ? 3.287 27.719 23.656 1 91.62 12 SER B C 1
ATOM 1446 O O . SER B 1 12 ? 3.41 27.078 24.703 1 91.62 12 SER B O 1
ATOM 1448 N N . ASP B 1 13 ? 2.268 28.359 23.375 1 94.81 13 ASP B N 1
ATOM 1449 C CA . ASP B 1 13 ? 1.082 28.344 24.219 1 94.81 13 ASP B CA 1
ATOM 1450 C C . ASP B 1 13 ? -0.111 27.734 23.5 1 94.81 13 ASP B C 1
ATOM 1452 O O . ASP B 1 13 ? -0.898 28.453 22.875 1 94.81 13 ASP B O 1
ATOM 1456 N N . PHE B 1 14 ? -0.297 26.469 23.656 1 96.81 14 PHE B N 1
ATOM 1457 C CA . PHE B 1 14 ? -1.27 25.688 22.906 1 96.81 14 PHE B CA 1
ATOM 1458 C C . PHE B 1 14 ? -2.691 26.109 23.25 1 96.81 14 PHE B C 1
ATOM 1460 O O . PHE B 1 14 ? -3.547 26.234 22.375 1 96.81 14 PHE B O 1
ATOM 1467 N N . SER B 1 15 ? -2.936 26.344 24.531 1 96.5 15 SER B N 1
ATOM 1468 C CA . SER B 1 15 ? -4.27 26.734 24.984 1 96.5 15 SER B CA 1
ATOM 1469 C C . SER B 1 15 ? -4.691 28.062 24.375 1 96.5 15 SER B C 1
ATOM 1471 O O . SER B 1 15 ? -5.832 28.219 23.938 1 96.5 15 SER B O 1
ATOM 1473 N N . LYS B 1 16 ? -3.75 28.953 24.391 1 96 16 LYS B N 1
ATOM 1474 C CA . LYS B 1 16 ? -4.023 30.266 23.797 1 96 16 LYS B CA 1
ATOM 1475 C C . LYS B 1 16 ? -4.281 30.125 22.297 1 96 16 LYS B C 1
ATOM 1477 O O . LYS B 1 16 ? -5.184 30.766 21.75 1 96 16 LYS B O 1
ATOM 1482 N N . PHE B 1 17 ? -3.514 29.344 21.672 1 96.81 17 PHE B N 1
ATOM 1483 C CA . PHE B 1 17 ? -3.676 29.125 20.234 1 96.81 17 PHE B CA 1
ATOM 1484 C C . PHE B 1 17 ? -5.051 28.531 19.938 1 96.81 17 PHE B C 1
ATOM 1486 O O . PHE B 1 17 ? -5.738 28.984 19.016 1 96.81 17 PHE B O 1
ATOM 1493 N N . LEU B 1 18 ? -5.473 27.516 20.672 1 97.69 18 LEU B N 1
ATOM 1494 C CA . LEU B 1 18 ? -6.766 26.875 20.484 1 97.69 18 LEU B CA 1
ATOM 1495 C C . LEU B 1 18 ? -7.902 27.875 20.656 1 97.69 18 LEU B C 1
ATOM 1497 O O . LEU B 1 18 ? -8.867 27.859 19.891 1 97.69 18 LEU B O 1
ATOM 1501 N N . ALA B 1 19 ? -7.746 28.719 21.625 1 97 19 ALA B N 1
ATOM 1502 C CA . ALA B 1 19 ? -8.773 29.719 21.891 1 97 19 ALA B CA 1
ATOM 1503 C C . ALA B 1 19 ? -8.914 30.688 20.719 1 97 19 ALA B C 1
ATOM 1505 O O . ALA B 1 19 ? -10.023 31.016 20.312 1 97 19 ALA B O 1
ATOM 1506 N N . LYS B 1 20 ? -7.773 31.109 20.219 1 96.94 20 LYS B N 1
ATOM 1507 C CA . LYS B 1 20 ? -7.785 32 19.078 1 96.94 20 LYS B CA 1
ATOM 1508 C C . LYS B 1 20 ? -8.398 31.328 17.859 1 96.94 20 LYS B C 1
ATOM 1510 O O . LYS B 1 20 ? -9.18 31.938 17.125 1 96.94 20 LYS B O 1
ATOM 1515 N N . ALA B 1 21 ? -7.996 30.109 17.641 1 97.75 21 ALA B N 1
ATOM 1516 C CA . ALA B 1 21 ? -8.523 29.359 16.5 1 97.75 21 ALA B CA 1
ATOM 1517 C C . ALA B 1 21 ? -10.031 29.172 16.609 1 97.75 21 ALA B C 1
ATOM 1519 O O . ALA B 1 21 ? -10.75 29.266 15.617 1 97.75 21 ALA B O 1
ATOM 1520 N N . GLU B 1 22 ? -10.484 28.891 17.781 1 97.75 22 GLU B N 1
ATOM 1521 C CA . GLU B 1 22 ? -11.922 28.766 18.016 1 97.75 22 GLU B CA 1
ATOM 1522 C C . GLU B 1 22 ? -12.641 30.062 17.719 1 97.75 22 GLU B C 1
ATOM 1524 O O . GLU B 1 22 ? -13.719 30.062 17.109 1 97.75 22 GLU B O 1
ATOM 1529 N N . GLU B 1 23 ? -12.047 31.141 18.156 1 97.31 23 GLU B N 1
ATOM 1530 C CA . GLU B 1 23 ? -12.633 32.469 17.938 1 97.31 23 GLU B CA 1
ATOM 1531 C C . GLU B 1 23 ? -12.727 32.781 16.438 1 97.31 23 GLU B C 1
ATOM 153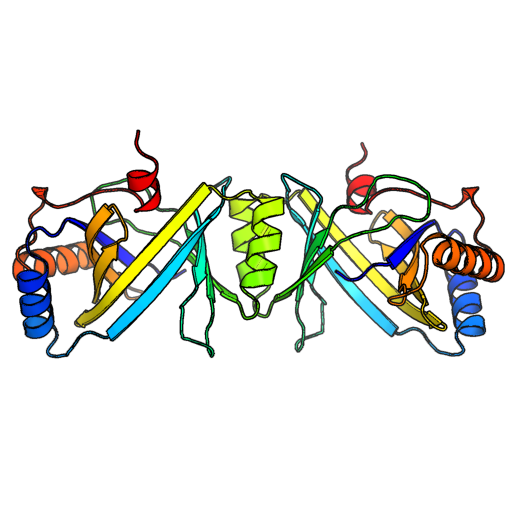3 O O . GLU B 1 23 ? -13.766 33.219 15.961 1 97.31 23 GLU B O 1
ATOM 1538 N N . ILE B 1 24 ? -11.688 32.469 15.773 1 96.62 24 ILE B N 1
ATOM 1539 C CA . ILE B 1 24 ? -11.586 32.812 14.359 1 96.62 24 ILE B CA 1
ATOM 1540 C C . ILE B 1 24 ? -12.508 31.922 13.547 1 96.62 24 ILE B C 1
ATOM 1542 O O . ILE B 1 24 ? -13.148 32.375 12.594 1 96.62 24 ILE B O 1
ATOM 1546 N N . SER B 1 25 ? -12.523 30.641 13.906 1 96.19 25 SER B N 1
ATOM 1547 C CA . SER B 1 25 ? -13.305 29.688 13.141 1 96.19 25 SER B CA 1
ATOM 1548 C C . SER B 1 25 ? -14.773 29.719 13.531 1 96.19 25 SER B C 1
ATOM 1550 O O . SER B 1 25 ? -15.641 29.328 12.75 1 96.19 25 SER B O 1
ATOM 1552 N N . GLY B 1 26 ? -15.062 30.062 14.719 1 95.94 26 GLY B N 1
ATOM 1553 C CA . GLY B 1 26 ? -16.422 30.094 15.234 1 95.94 26 GLY B CA 1
ATOM 1554 C C . GLY B 1 26 ? -16.922 28.719 15.648 1 95.94 26 GLY B C 1
ATOM 1555 O O . GLY B 1 26 ? -18.125 28.531 15.82 1 95.94 26 GLY B O 1
ATOM 1556 N N . GLN B 1 27 ? -16.047 27.75 15.766 1 95.56 27 GLN B N 1
ATOM 1557 C CA . GLN B 1 27 ? -16.469 26.391 16.094 1 95.56 27 GLN B CA 1
ATOM 1558 C C . GLN B 1 27 ? -15.484 25.734 17.047 1 95.56 27 GLN B C 1
ATOM 1560 O O . GLN B 1 27 ? -14.336 26.156 17.156 1 95.56 27 GLN B O 1
ATOM 1565 N N . LYS B 1 28 ? -15.992 24.734 17.781 1 96.5 28 LYS B N 1
ATOM 1566 C CA . LYS B 1 28 ? -15.109 23.844 18.531 1 96.5 28 LYS B CA 1
ATOM 1567 C C . LYS B 1 28 ? -14.297 22.953 17.594 1 96.5 28 LYS B C 1
ATOM 1569 O O . LYS B 1 28 ? -14.75 22.625 16.484 1 96.5 28 LYS B O 1
ATOM 1574 N N . PRO B 1 29 ? -13.141 22.562 18.047 1 97.12 29 PRO B N 1
ATOM 1575 C CA . PRO B 1 29 ? -12.312 21.703 17.172 1 97.12 29 PRO B CA 1
ATOM 1576 C C . PRO B 1 29 ? -12.859 20.297 17.031 1 97.12 29 PRO B C 1
ATOM 1578 O O . PRO B 1 29 ? -13.547 19.797 17.938 1 97.12 29 PRO B O 1
ATOM 1581 N N . ILE B 1 30 ? -12.602 19.703 15.93 1 96.06 30 ILE B N 1
ATOM 1582 C CA . ILE B 1 30 ? -12.758 18.266 15.75 1 96.06 30 ILE B CA 1
ATOM 1583 C C . ILE B 1 30 ? -11.484 17.547 16.188 1 96.06 30 ILE B C 1
ATOM 1585 O O . ILE B 1 30 ? -10.398 17.844 15.672 1 96.06 30 ILE B O 1
ATOM 1589 N N . LEU B 1 31 ? -11.586 16.734 17.156 1 96.62 31 LEU B N 1
ATOM 1590 C CA . LEU B 1 31 ? -10.438 15.984 17.625 1 96.62 31 LEU B CA 1
ATOM 1591 C C . LEU B 1 31 ? -10.227 14.734 16.781 1 96.62 31 LEU B C 1
ATOM 1593 O O . LEU B 1 31 ? -11.148 13.938 16.609 1 96.62 31 LEU B O 1
ATOM 1597 N N . ILE B 1 32 ? -9.008 14.562 16.312 1 96.75 32 ILE B N 1
ATOM 1598 C CA . ILE B 1 32 ? -8.688 13.438 15.438 1 96.75 32 ILE B CA 1
ATOM 1599 C C . ILE B 1 32 ? -7.406 12.758 15.93 1 96.75 32 ILE B C 1
ATOM 1601 O O . ILE B 1 32 ? -6.301 13.172 15.57 1 96.75 32 ILE B O 1
ATOM 1605 N N . PRO B 1 33 ? -7.52 11.68 16.719 1 97.38 33 PRO B N 1
ATOM 1606 C CA . PRO B 1 33 ? -6.316 10.898 17.016 1 97.38 33 PRO B CA 1
ATOM 1607 C C . PRO B 1 33 ? -5.711 10.25 15.766 1 97.38 33 PRO B C 1
ATOM 1609 O O . PRO B 1 33 ? -6.438 9.656 14.961 1 97.38 33 PRO B O 1
ATOM 1612 N N . GLN B 1 34 ? -4.441 10.414 15.609 1 97.38 34 GLN B N 1
ATOM 1613 C CA . GLN B 1 34 ? -3.768 9.875 14.43 1 97.38 34 GLN B CA 1
ATOM 1614 C C . GLN B 1 34 ? -2.488 9.141 14.82 1 97.38 34 GLN B C 1
ATOM 1616 O O . GLN B 1 34 ? -1.752 9.586 15.703 1 97.38 34 GLN B O 1
ATOM 1621 N N . GLU B 1 35 ? -2.238 8.023 14.219 1 97.5 35 GLU B N 1
ATOM 1622 C CA . GLU B 1 35 ? -0.984 7.277 14.281 1 97.5 35 GLU B CA 1
ATOM 1623 C C . GLU B 1 35 ? -0.396 7.07 12.891 1 97.5 35 GLU B C 1
ATOM 1625 O O . GLU B 1 35 ? -0.981 6.375 12.055 1 97.5 35 GLU B O 1
ATOM 1630 N N . ASP B 1 36 ? 0.708 7.68 12.68 1 97.56 36 ASP B N 1
ATOM 1631 C CA . ASP B 1 36 ? 1.374 7.582 11.383 1 97.56 36 ASP B CA 1
ATOM 1632 C C . ASP B 1 36 ? 2.578 6.645 11.453 1 97.56 36 ASP B C 1
ATOM 1634 O O . ASP B 1 36 ? 3.469 6.832 12.289 1 97.56 36 ASP B O 1
ATOM 1638 N N . THR B 1 37 ? 2.604 5.629 10.648 1 98.12 37 THR B N 1
ATOM 1639 C CA . THR B 1 37 ? 3.801 4.828 10.422 1 98.12 37 THR B CA 1
ATOM 1640 C C . THR B 1 37 ? 4.5 5.25 9.133 1 98.12 37 THR B C 1
ATOM 1642 O O . THR B 1 37 ? 3.92 5.156 8.047 1 98.12 37 THR B O 1
ATOM 1645 N N . PHE B 1 38 ? 5.672 5.707 9.312 1 97.5 38 PHE B N 1
ATOM 1646 C CA . PHE B 1 38 ? 6.453 6.129 8.156 1 97.5 38 PHE B CA 1
ATOM 1647 C C . PHE B 1 38 ? 7.316 4.988 7.641 1 97.5 38 PHE B C 1
ATOM 1649 O O . PHE B 1 38 ? 7.941 4.27 8.422 1 97.5 38 PHE B O 1
ATOM 1656 N N . PHE B 1 39 ? 7.332 4.859 6.309 1 98.31 39 PHE B N 1
ATOM 1657 C CA . PHE B 1 39 ? 8.141 3.842 5.645 1 98.31 39 PHE B CA 1
ATOM 1658 C C . PHE B 1 39 ? 9.234 4.484 4.797 1 98.31 39 PHE B C 1
ATOM 1660 O O . PHE B 1 39 ? 9.125 5.652 4.414 1 98.31 39 PHE B O 1
ATOM 1667 N N . HIS B 1 40 ? 10.312 3.73 4.609 1 97.25 40 HIS B N 1
ATOM 1668 C CA . HIS B 1 40 ? 11.312 4.211 3.664 1 97.25 40 HIS B CA 1
ATOM 1669 C C . HIS B 1 40 ? 10.719 4.367 2.268 1 97.25 40 HIS B C 1
ATOM 1671 O O . HIS B 1 40 ? 9.914 3.545 1.837 1 97.25 40 HIS B O 1
ATOM 1677 N N . SER B 1 41 ? 11.133 5.441 1.616 1 96.38 41 SER B N 1
ATOM 1678 C CA . SER B 1 41 ? 10.617 5.754 0.286 1 96.38 41 SER B CA 1
ATOM 1679 C C . SER B 1 41 ? 11.734 6.242 -0.633 1 96.38 41 SER B C 1
ATOM 1681 O O . SER B 1 41 ? 12.562 7.059 -0.233 1 96.38 41 SER B O 1
ATOM 1683 N N . LYS B 1 42 ? 11.75 5.734 -1.875 1 95.31 42 LYS B N 1
ATOM 1684 C CA . LYS B 1 42 ? 12.742 6.152 -2.855 1 95.31 42 LYS B CA 1
ATOM 1685 C C . LYS B 1 42 ? 12.562 7.621 -3.232 1 95.31 42 LYS B C 1
ATOM 1687 O O . LYS B 1 42 ? 13.539 8.359 -3.359 1 95.31 42 LYS B O 1
ATOM 1692 N N . GLN B 1 43 ? 11.359 8.008 -3.42 1 92.94 43 GLN B N 1
ATOM 1693 C CA . GLN B 1 43 ? 11 9.391 -3.713 1 92.94 43 GLN B CA 1
ATOM 1694 C C . GLN B 1 43 ? 9.93 9.898 -2.744 1 92.94 43 GLN B C 1
ATOM 1696 O O . GLN B 1 43 ? 8.977 9.188 -2.438 1 92.94 43 GLN B O 1
ATOM 1701 N N . GLY B 1 44 ? 10.164 11.062 -2.23 1 91.06 44 GLY B N 1
ATOM 1702 C CA . GLY B 1 44 ? 9.203 11.633 -1.303 1 91.06 44 GLY B CA 1
ATOM 1703 C C . GLY B 1 44 ? 9.086 10.859 -0.005 1 91.06 44 GLY B C 1
ATOM 1704 O O . GLY B 1 44 ? 10.078 10.312 0.483 1 91.06 44 GLY B O 1
ATOM 1705 N N . ARG B 1 45 ? 7.852 10.938 0.566 1 93 45 ARG B N 1
ATOM 1706 C CA . ARG B 1 45 ? 7.57 10.258 1.828 1 93 45 ARG B CA 1
ATOM 1707 C C . ARG B 1 45 ? 6.367 9.336 1.695 1 93 45 ARG B C 1
ATOM 1709 O O . ARG B 1 45 ? 5.48 9.57 0.872 1 93 45 ARG B O 1
ATOM 1716 N N . LEU B 1 46 ? 6.379 8.281 2.434 1 97 46 LEU B N 1
ATOM 1717 C CA . LEU B 1 46 ? 5.285 7.32 2.484 1 97 46 LEU B CA 1
ATOM 1718 C C . LEU B 1 46 ? 4.883 7.027 3.926 1 97 46 LEU B C 1
ATOM 1720 O O . LEU B 1 46 ? 5.734 6.684 4.754 1 97 46 LEU B O 1
ATOM 1724 N N . LYS B 1 47 ? 3.602 7.246 4.172 1 97.56 47 LYS B N 1
ATOM 1725 C CA . LYS B 1 47 ? 3.158 6.883 5.512 1 97.56 47 LYS B CA 1
ATOM 1726 C C . LYS B 1 47 ? 1.76 6.273 5.484 1 97.56 47 LYS B C 1
ATOM 1728 O O . LYS B 1 47 ? 0.966 6.57 4.586 1 97.56 47 LYS B O 1
ATOM 1733 N N . LEU B 1 48 ? 1.519 5.352 6.359 1 98.44 48 LEU B N 1
ATOM 1734 C CA . LEU B 1 48 ? 0.187 4.848 6.676 1 98.44 48 LEU B CA 1
ATOM 1735 C C . LEU B 1 48 ? -0.389 5.559 7.895 1 98.44 48 LEU B C 1
ATOM 1737 O O . LEU B 1 48 ? 0.185 5.496 8.984 1 98.44 48 LEU B O 1
ATOM 1741 N N . ARG B 1 49 ? -1.452 6.359 7.719 1 98.06 49 ARG B N 1
ATOM 1742 C CA . ARG B 1 49 ? -2.131 7.055 8.805 1 98.06 49 ARG B CA 1
ATOM 1743 C C . ARG B 1 49 ? -3.34 6.258 9.289 1 98.06 49 ARG B C 1
ATOM 1745 O O . ARG B 1 49 ? -4.27 6 8.523 1 98.06 49 ARG B O 1
ATOM 1752 N N . GLU B 1 50 ? -3.264 5.797 10.492 1 97.88 50 GLU B N 1
ATOM 1753 C CA . GLU B 1 50 ? -4.387 5.121 11.133 1 97.88 50 GLU B CA 1
ATOM 1754 C C . GLU B 1 50 ? -5.145 6.07 12.055 1 97.88 50 GLU B C 1
ATOM 1756 O O . GLU B 1 50 ? -4.555 6.988 12.633 1 97.88 50 GLU B O 1
ATOM 1761 N N . PHE B 1 51 ? -6.398 5.891 12.18 1 97.19 51 PHE B N 1
ATOM 1762 C CA . PHE B 1 51 ? -7.277 6.703 13.016 1 97.19 51 PHE B CA 1
ATOM 1763 C C . PHE B 1 51 ? -7.867 5.875 14.148 1 97.19 51 PHE B C 1
ATOM 1765 O O . PHE B 1 51 ? -9 5.395 14.047 1 97.19 51 PHE B O 1
ATOM 1772 N N . PRO B 1 52 ? -7.078 5.809 15.242 1 93.38 52 PRO B N 1
ATOM 1773 C CA . PRO B 1 52 ? -7.602 5.031 16.375 1 93.38 52 PRO B CA 1
ATOM 1774 C C . PRO B 1 52 ? -9.023 5.434 16.75 1 93.38 52 PRO B C 1
ATOM 1776 O O . PRO B 1 52 ? -9.32 6.625 16.875 1 93.38 52 PRO B O 1
ATOM 1779 N N . GLY B 1 53 ? -9.867 4.422 16.844 1 89.81 53 GLY B N 1
ATOM 1780 C CA . GLY B 1 53 ? -11.234 4.664 17.281 1 89.81 53 GLY B CA 1
ATOM 1781 C C . GLY B 1 53 ? -12.195 4.902 16.125 1 89.81 53 GLY B C 1
ATOM 1782 O O . GLY B 1 53 ? -13.406 4.984 16.344 1 89.81 53 GLY B O 1
ATOM 1783 N N . ASN B 1 54 ? -11.664 5.043 14.906 1 88.12 54 ASN B N 1
ATOM 1784 C CA . ASN B 1 54 ? -12.523 5.211 13.734 1 88.12 54 ASN B CA 1
ATOM 1785 C C . ASN B 1 54 ? -12.648 3.916 12.938 1 88.12 54 ASN B C 1
ATOM 1787 O O . ASN B 1 54 ? -11.805 3.623 12.086 1 88.12 54 ASN B O 1
ATOM 1791 N N . ASP B 1 55 ? -13.711 3.26 13.031 1 80.31 55 ASP B N 1
ATOM 1792 C CA . ASP B 1 55 ? -13.883 1.953 12.406 1 80.31 55 ASP B CA 1
ATOM 1793 C C . ASP B 1 55 ? -14.328 2.096 10.945 1 80.31 55 ASP B C 1
ATOM 1795 O O . ASP B 1 55 ? -14.141 1.182 10.141 1 80.31 55 ASP B O 1
ATOM 1799 N N . LYS B 1 56 ? -14.867 3.178 10.57 1 81.81 56 LYS B N 1
ATOM 1800 C CA . LYS B 1 56 ? -15.398 3.371 9.219 1 81.81 56 LYS B CA 1
ATOM 1801 C C . LYS B 1 56 ? -14.281 3.688 8.227 1 81.81 56 LYS B C 1
ATOM 1803 O O . LYS B 1 56 ? -14.359 3.299 7.062 1 81.81 56 LYS B O 1
ATOM 1808 N N . LYS B 1 57 ? -13.43 4.523 8.586 1 78.69 57 LYS B N 1
ATOM 1809 C CA . LYS B 1 57 ? -12.242 4.852 7.805 1 78.69 57 LYS B CA 1
ATOM 1810 C C . LYS B 1 57 ? -10.969 4.641 8.617 1 78.69 57 LYS B C 1
ATOM 1812 O O . LYS B 1 57 ? -10.367 5.602 9.102 1 78.69 57 LYS B O 1
ATOM 1817 N N . PRO B 1 58 ? -10.547 3.477 8.516 1 90.75 58 PRO B N 1
ATOM 1818 C CA . PRO B 1 58 ? -9.555 3.127 9.531 1 90.75 58 PRO B CA 1
ATOM 1819 C C . PRO B 1 58 ? -8.164 3.668 9.211 1 90.75 58 PRO B C 1
ATOM 1821 O O . PRO B 1 58 ? -7.363 3.908 10.117 1 90.75 58 PRO B O 1
ATOM 1824 N N . ALA B 1 59 ? -7.965 3.797 7.93 1 97.12 59 ALA B N 1
ATOM 1825 C CA . ALA B 1 59 ? -6.598 4.23 7.645 1 97.12 59 ALA B CA 1
ATOM 1826 C C . ALA B 1 59 ? -6.484 4.789 6.23 1 97.12 59 ALA B C 1
ATOM 1828 O O . ALA B 1 59 ? -7.383 4.602 5.406 1 97.12 59 ALA B O 1
ATOM 1829 N N . GLU B 1 60 ? -5.457 5.508 6.008 1 97.5 60 GLU B N 1
ATOM 1830 C CA . GLU B 1 60 ? -5.078 6.051 4.707 1 97.5 60 GLU B CA 1
ATOM 1831 C C . GLU B 1 60 ? -3.582 5.895 4.461 1 97.5 60 GLU B C 1
ATOM 1833 O O . GLU B 1 60 ? -2.77 6.145 5.355 1 97.5 60 GLU B O 1
ATOM 1838 N N . LEU B 1 61 ? -3.307 5.371 3.277 1 98.12 61 LEU B N 1
ATOM 1839 C CA . LEU B 1 61 ? -1.922 5.449 2.826 1 98.12 61 LEU B CA 1
ATOM 1840 C C . LEU B 1 61 ? -1.659 6.762 2.094 1 98.12 61 LEU B C 1
ATOM 1842 O O . LEU B 1 61 ? -2.426 7.145 1.209 1 98.12 61 LEU B O 1
ATOM 1846 N N . ILE B 1 62 ? -0.615 7.461 2.447 1 95.19 62 ILE B N 1
ATOM 1847 C CA . ILE B 1 62 ? -0.331 8.781 1.896 1 95.19 62 ILE B CA 1
ATOM 1848 C C . ILE B 1 62 ? 1.096 8.812 1.352 1 95.19 62 ILE B C 1
ATOM 1850 O O . ILE B 1 62 ? 2.051 8.523 2.07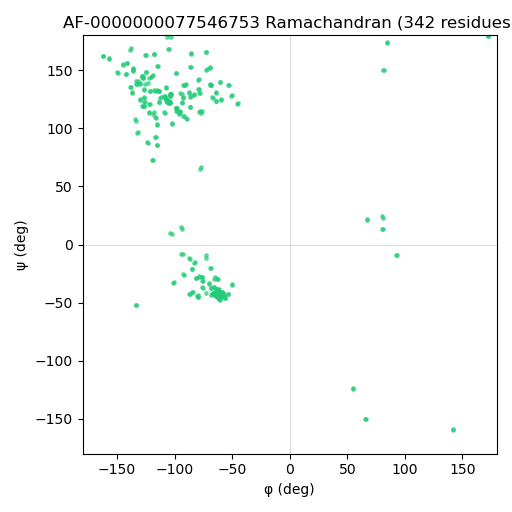6 1 95.19 62 ILE B O 1
ATOM 1854 N N . GLN B 1 63 ? 1.271 9.047 0.13 1 95.06 63 GLN B N 1
ATOM 1855 C CA . GLN B 1 63 ? 2.547 9.344 -0.514 1 95.06 63 GLN B CA 1
ATOM 1856 C C . GLN B 1 63 ? 2.629 10.812 -0.922 1 95.06 63 GLN B C 1
ATOM 1858 O O . GLN B 1 63 ? 1.71 11.336 -1.554 1 95.06 63 GLN B O 1
ATOM 1863 N N . TYR B 1 64 ? 3.697 11.5 -0.468 1 89.19 64 TYR B N 1
ATOM 1864 C CA . TYR B 1 64 ? 3.791 12.93 -0.753 1 89.19 64 TYR B CA 1
ATOM 1865 C C . TYR B 1 64 ? 5.246 13.367 -0.879 1 89.19 64 TYR B C 1
ATOM 1867 O O . TYR B 1 64 ? 6.152 12.672 -0.406 1 89.19 64 TYR B O 1
ATOM 1875 N N . ASP B 1 65 ? 5.375 14.359 -1.745 1 82.88 65 ASP B N 1
ATOM 1876 C CA . ASP B 1 65 ? 6.672 15.008 -1.9 1 82.88 65 ASP B CA 1
ATOM 1877 C C . ASP B 1 65 ? 6.609 16.469 -1.477 1 82.88 65 ASP B C 1
ATOM 1879 O O . ASP B 1 65 ? 5.879 17.266 -2.076 1 82.88 65 ASP B O 1
ATOM 1883 N N . ARG B 1 66 ? 7.219 16.828 -0.348 1 75.5 66 ARG B N 1
ATOM 1884 C CA . ARG B 1 66 ? 7.223 18.203 0.144 1 75.5 66 ARG B CA 1
ATOM 1885 C C . ARG B 1 66 ? 8.641 18.75 0.218 1 75.5 66 ARG B C 1
ATOM 1887 O O . ARG B 1 66 ? 9.5 18.172 0.893 1 75.5 66 ARG B O 1
ATOM 1894 N N . PRO B 1 67 ? 8.836 19.766 -0.675 1 69.31 67 PRO B N 1
ATOM 1895 C CA . PRO B 1 67 ? 10.148 20.391 -0.507 1 69.31 67 PRO B CA 1
ATOM 1896 C C . PRO B 1 67 ? 10.398 20.859 0.928 1 69.31 67 PRO B C 1
ATOM 1898 O O . PRO B 1 67 ? 9.469 21.281 1.619 1 69.31 67 PRO B O 1
ATOM 1901 N N . ASP B 1 68 ? 11.578 20.625 1.41 1 66.94 68 ASP B N 1
ATOM 1902 C CA . ASP B 1 68 ? 11.945 21.031 2.762 1 66.94 68 ASP B CA 1
ATOM 1903 C C . ASP B 1 68 ? 12.227 22.531 2.818 1 66.94 68 ASP B C 1
ATOM 1905 O O . ASP B 1 68 ? 13.383 22.953 2.928 1 66.94 68 ASP B O 1
ATOM 1909 N N . VAL B 1 69 ? 11.117 23.297 2.594 1 65.5 69 VAL B N 1
ATOM 1910 C CA . VAL B 1 69 ? 11.273 24.75 2.668 1 65.5 69 VAL B CA 1
ATOM 1911 C C . VAL B 1 69 ? 10.32 25.328 3.717 1 65.5 69 VAL B C 1
ATOM 1913 O O . VAL B 1 69 ? 9.234 24.781 3.932 1 65.5 69 VAL B O 1
ATOM 1916 N N . SER B 1 70 ? 10.625 26.312 4.484 1 62.19 70 SER B N 1
ATOM 1917 C CA . SER B 1 70 ? 9.914 26.875 5.625 1 62.19 70 SER B CA 1
ATOM 1918 C C . SER B 1 70 ? 8.68 27.656 5.18 1 62.19 70 SER B C 1
ATOM 1920 O O . SER B 1 70 ? 7.707 27.781 5.93 1 62.19 70 SER B O 1
ATOM 1922 N N . GLY B 1 71 ? 8.641 27.875 3.881 1 60.97 71 GLY B N 1
ATOM 1923 C CA . GLY B 1 71 ? 7.539 28.672 3.367 1 60.97 71 GLY B CA 1
ATOM 1924 C C . GLY B 1 71 ? 6.465 27.844 2.689 1 60.97 71 GLY B C 1
ATOM 1925 O O . GLY B 1 71 ? 6.438 26.625 2.834 1 60.97 71 GLY B O 1
ATOM 1926 N N . PRO B 1 72 ? 5.387 28.656 2.221 1 61.19 72 PRO B N 1
ATOM 1927 C CA . PRO B 1 72 ? 4.316 27.953 1.505 1 61.19 72 PRO B CA 1
ATOM 1928 C C . PRO B 1 72 ? 4.848 26.953 0.476 1 61.19 72 PRO B C 1
ATOM 1930 O O . PRO B 1 72 ? 5.789 27.266 -0.259 1 61.19 72 PRO B O 1
ATOM 1933 N N . LYS B 1 73 ? 4.48 25.828 0.643 1 65.31 73 LYS B N 1
ATOM 1934 C CA . LYS B 1 73 ? 4.93 24.766 -0.259 1 65.31 73 LYS B CA 1
ATOM 1935 C C . LYS B 1 73 ? 3.75 24.141 -0.993 1 65.31 73 LYS B C 1
ATOM 1937 O O . LYS B 1 73 ? 2.654 24.016 -0.438 1 65.31 73 LYS B O 1
ATOM 1942 N N . ILE B 1 74 ? 3.91 23.984 -2.32 1 65.06 74 ILE B N 1
ATOM 1943 C CA . ILE B 1 74 ? 2.953 23.141 -3.035 1 65.06 74 ILE B CA 1
ATOM 1944 C C . ILE B 1 74 ? 3.289 21.672 -2.812 1 65.06 74 ILE B C 1
ATOM 1946 O O . ILE B 1 74 ? 4.449 21.266 -2.928 1 65.06 74 ILE B O 1
ATOM 1950 N N . SER B 1 75 ? 2.389 21.047 -2.137 1 70.44 75 SER B N 1
ATOM 1951 C CA . SER B 1 75 ? 2.627 19.625 -1.933 1 70.44 75 SER B CA 1
ATOM 1952 C C . SER B 1 75 ? 1.659 18.781 -2.754 1 70.44 75 SER B C 1
ATOM 1954 O O . SER B 1 75 ? 0.462 19.078 -2.803 1 70.44 75 SER B O 1
ATOM 1956 N N . GLY B 1 76 ? 2.166 18.047 -3.711 1 76.25 76 GLY B N 1
ATOM 1957 C CA . GLY B 1 76 ? 1.381 16.984 -4.32 1 76.25 76 GLY B CA 1
ATOM 1958 C C . GLY B 1 76 ? 1.313 15.727 -3.475 1 76.25 76 GLY B C 1
ATOM 1959 O O . GLY B 1 76 ? 2.283 15.375 -2.801 1 76.25 76 GLY B O 1
ATOM 1960 N N . PHE B 1 77 ? 0.096 15.203 -3.27 1 85.62 77 PHE B N 1
ATOM 1961 C CA . PHE B 1 77 ? 0.018 13.984 -2.482 1 85.62 77 PHE B CA 1
ATOM 1962 C C . PHE B 1 77 ? -0.942 12.984 -3.125 1 85.62 77 PHE B C 1
ATOM 1964 O O . PHE B 1 77 ? -1.816 13.375 -3.904 1 85.62 77 PHE B O 1
ATOM 1971 N N . ILE B 1 78 ? -0.679 11.781 -2.941 1 91.62 78 ILE B N 1
ATOM 1972 C CA . ILE B 1 78 ? -1.565 10.664 -3.262 1 91.62 78 ILE B CA 1
ATOM 1973 C C . ILE B 1 78 ? -2.115 10.055 -1.975 1 91.62 78 ILE B C 1
ATOM 1975 O O . ILE B 1 78 ? -1.356 9.758 -1.048 1 91.62 78 ILE B O 1
ATOM 1979 N N . LYS B 1 79 ? -3.42 9.945 -1.949 1 93.62 79 LYS B N 1
ATOM 1980 C CA . LYS B 1 79 ? -4.078 9.336 -0.797 1 93.62 79 LYS B CA 1
ATOM 1981 C C . LYS B 1 79 ? -4.902 8.125 -1.214 1 93.62 79 LYS B C 1
ATOM 1983 O O . LYS B 1 79 ? -5.637 8.18 -2.205 1 93.62 79 LYS B O 1
ATOM 1988 N N . VAL B 1 80 ? -4.691 7.07 -0.452 1 95.5 80 VAL B N 1
ATOM 1989 C CA . VAL B 1 80 ? -5.422 5.836 -0.719 1 95.5 80 VAL B CA 1
ATOM 1990 C C . VAL B 1 80 ? -6.129 5.367 0.55 1 95.5 80 VAL B C 1
ATOM 1992 O O . VAL B 1 80 ? -5.492 5.16 1.584 1 95.5 80 VAL B O 1
ATOM 1995 N N . GLY B 1 81 ? -7.496 5.207 0.446 1 95.56 81 GLY B N 1
ATOM 1996 C CA . GLY B 1 81 ? -8.211 4.625 1.569 1 95.56 81 GLY B CA 1
ATOM 1997 C C . GLY B 1 81 ? -7.887 3.158 1.79 1 95.56 81 GLY B C 1
ATOM 1998 O O . GLY B 1 81 ? -7.781 2.389 0.832 1 95.56 81 GLY B O 1
ATOM 1999 N N . ILE B 1 82 ? -7.699 2.773 3.041 1 96.06 82 ILE B N 1
ATOM 2000 C CA . ILE B 1 82 ? -7.281 1.412 3.365 1 96.06 82 ILE B CA 1
ATOM 2001 C C . ILE B 1 82 ? -8.242 0.808 4.387 1 96.06 82 ILE B C 1
ATOM 2003 O O . ILE B 1 82 ? -8.391 1.33 5.496 1 96.06 82 ILE B O 1
ATOM 2007 N N . ASP B 1 83 ? -8.742 -0.318 4.059 1 93.19 83 ASP B N 1
ATOM 2008 C CA . ASP B 1 83 ? -9.695 -0.982 4.941 1 93.19 83 ASP B CA 1
ATOM 2009 C C . ASP B 1 83 ? -8.992 -1.951 5.887 1 93.19 83 ASP B C 1
ATOM 2011 O O . ASP B 1 83 ? -9.5 -2.254 6.969 1 93.19 83 ASP B O 1
ATOM 2015 N N . GLU B 1 84 ? -7.828 -2.445 5.461 1 94.06 84 GLU B N 1
ATOM 2016 C CA . GLU B 1 84 ? -7.082 -3.428 6.242 1 94.06 84 GLU B CA 1
ATOM 2017 C C . GLU B 1 84 ? -5.703 -2.895 6.625 1 94.06 84 GLU B C 1
ATOM 2019 O O . GLU B 1 84 ? -4.684 -3.434 6.199 1 94.06 84 GLU B O 1
ATOM 2024 N N . PRO B 1 85 ? -5.723 -1.971 7.551 1 96.25 85 PRO B N 1
ATOM 2025 C CA . PRO B 1 85 ? -4.465 -1.271 7.832 1 96.25 85 PRO B CA 1
ATOM 2026 C C . PRO B 1 85 ? -3.402 -2.189 8.43 1 96.25 85 PRO B C 1
ATOM 2028 O O . PRO B 1 85 ? -2.213 -2.029 8.141 1 96.25 85 PRO B O 1
ATOM 2031 N N . ALA B 1 86 ? -3.809 -3.156 9.297 1 95.62 86 ALA B N 1
ATOM 2032 C CA . ALA B 1 86 ? -2.828 -4.043 9.914 1 95.62 86 ALA B CA 1
ATOM 2033 C C . ALA B 1 86 ? -2.088 -4.867 8.867 1 95.62 86 ALA B C 1
ATOM 2035 O O . ALA B 1 86 ? -0.863 -4.996 8.922 1 95.62 86 ALA B O 1
ATOM 2036 N N . ALA B 1 87 ? -2.826 -5.395 7.918 1 95.31 87 ALA B N 1
ATOM 2037 C CA . ALA B 1 87 ? -2.23 -6.199 6.855 1 95.31 87 ALA B CA 1
ATOM 2038 C C . ALA B 1 87 ? -1.34 -5.348 5.957 1 95.31 87 ALA B C 1
ATOM 2040 O O . ALA B 1 87 ? -0.237 -5.766 5.594 1 95.31 87 ALA B O 1
ATOM 2041 N N . LEU B 1 88 ? -1.799 -4.148 5.602 1 97.81 88 LEU B N 1
ATOM 2042 C CA . LEU B 1 88 ? -0.985 -3.27 4.77 1 97.81 88 LEU B CA 1
ATOM 2043 C C . LEU B 1 88 ? 0.298 -2.869 5.488 1 97.81 88 LEU B C 1
ATOM 2045 O O . LEU B 1 88 ? 1.373 -2.848 4.887 1 97.81 88 LEU B O 1
ATOM 2049 N N . LYS B 1 89 ? 0.137 -2.547 6.73 1 98.12 89 LYS B N 1
ATOM 2050 C CA . LYS B 1 89 ? 1.304 -2.17 7.523 1 98.12 89 LYS B CA 1
ATOM 2051 C C . LYS B 1 89 ? 2.354 -3.279 7.52 1 98.12 89 LYS B C 1
ATOM 2053 O O . LYS B 1 89 ? 3.547 -3.01 7.367 1 98.12 89 LYS B O 1
ATOM 2058 N N . GLN B 1 90 ? 1.922 -4.461 7.688 1 96.75 90 GLN B N 1
ATOM 2059 C CA . GLN B 1 90 ? 2.846 -5.594 7.676 1 96.75 90 GLN B CA 1
ATOM 2060 C C . GLN B 1 90 ? 3.514 -5.742 6.312 1 96.75 90 GLN B C 1
ATOM 2062 O O . GLN B 1 90 ? 4.727 -5.941 6.227 1 96.75 90 GLN B O 1
ATOM 2067 N N . ALA B 1 91 ? 2.744 -5.648 5.23 1 97.25 91 ALA B N 1
ATOM 2068 C CA . ALA B 1 91 ? 3.281 -5.766 3.879 1 97.25 91 ALA B CA 1
ATOM 2069 C C . ALA B 1 91 ? 4.348 -4.707 3.617 1 97.25 91 ALA B C 1
ATOM 2071 O O . ALA B 1 91 ? 5.43 -5.02 3.113 1 97.25 91 ALA B O 1
ATOM 2072 N N . LEU B 1 92 ? 4.066 -3.473 4.02 1 98.31 92 LEU B N 1
ATOM 2073 C CA . LEU B 1 92 ? 4.98 -2.371 3.744 1 98.31 92 LEU B CA 1
ATOM 2074 C C . LEU B 1 92 ? 6.188 -2.418 4.676 1 98.31 92 LEU B C 1
ATOM 2076 O O . LEU B 1 92 ? 7.281 -1.994 4.305 1 98.31 92 LEU B O 1
ATOM 2080 N N . THR B 1 93 ? 5.965 -2.93 5.918 1 98.12 93 THR B N 1
ATOM 2081 C CA . THR B 1 93 ? 7.102 -3.145 6.809 1 98.12 93 THR B CA 1
ATOM 2082 C C . THR B 1 93 ? 8.125 -4.074 6.168 1 98.12 93 THR B C 1
ATOM 2084 O O . THR B 1 93 ? 9.328 -3.809 6.211 1 98.12 93 THR B O 1
ATOM 2087 N N . LEU B 1 94 ? 7.645 -5.082 5.535 1 95.62 94 LEU B N 1
ATOM 2088 C CA . LEU B 1 94 ? 8.531 -6.059 4.906 1 95.62 94 LEU B CA 1
ATOM 2089 C C . LEU B 1 94 ? 9.125 -5.504 3.615 1 95.62 94 LEU B C 1
ATOM 2091 O O . LEU B 1 94 ? 10.305 -5.703 3.334 1 95.62 94 LEU B O 1
ATOM 2095 N N . SER B 1 95 ? 8.383 -4.762 2.875 1 97.31 95 SER B N 1
ATOM 2096 C CA . SER B 1 95 ? 8.82 -4.352 1.548 1 97.31 95 SER B CA 1
ATOM 2097 C C . SER B 1 95 ? 9.648 -3.072 1.613 1 97.31 95 SER B C 1
ATOM 2099 O O . SER B 1 95 ? 10.617 -2.914 0.867 1 97.31 95 SER B O 1
ATOM 2101 N N . ASN B 1 96 ? 9.219 -2.119 2.414 1 97.88 96 ASN B N 1
ATOM 2102 C CA . ASN B 1 96 ? 9.867 -0.814 2.482 1 97.88 96 ASN B CA 1
ATOM 2103 C C . ASN B 1 96 ? 10.781 -0.704 3.701 1 97.88 96 ASN B C 1
ATOM 2105 O O . ASN B 1 96 ? 11.844 -0.095 3.629 1 97.88 96 ASN B O 1
ATOM 2109 N N . GLY B 1 97 ? 10.367 -1.396 4.766 1 97.69 97 GLY B N 1
ATOM 2110 C CA . GLY B 1 97 ? 10.953 -1.099 6.066 1 97.69 97 GLY B CA 1
ATOM 2111 C C . GLY B 1 97 ? 10.328 0.114 6.734 1 97.69 97 GLY B C 1
ATOM 2112 O O . GLY B 1 97 ? 9.914 1.058 6.059 1 97.69 97 GLY B O 1
ATOM 2113 N N . VAL B 1 98 ? 10.328 0.092 8.062 1 97.31 98 VAL B N 1
ATOM 2114 C CA . VAL B 1 98 ? 9.727 1.182 8.828 1 97.31 98 VAL B CA 1
ATOM 2115 C C . VAL B 1 98 ? 10.789 2.223 9.164 1 97.31 98 VAL B C 1
ATOM 2117 O O . VAL B 1 98 ? 11.883 1.877 9.625 1 97.31 98 VAL B O 1
ATOM 2120 N N . LEU B 1 99 ? 10.57 3.463 8.844 1 96.12 99 LEU B N 1
ATOM 2121 C CA . LEU B 1 99 ? 11.445 4.566 9.219 1 96.12 99 LEU B CA 1
ATOM 2122 C C . LEU B 1 99 ? 11.195 5 10.656 1 96.12 99 LEU B C 1
ATOM 2124 O O . LEU B 1 99 ? 12.141 5.277 11.398 1 96.12 99 LEU B O 1
ATOM 2128 N N . GLY B 1 100 ? 9.828 5.102 11.031 1 96.06 100 GLY B N 1
ATOM 2129 C CA . GLY B 1 100 ? 9.438 5.512 12.367 1 96.06 100 GLY B CA 1
ATOM 2130 C C . GLY B 1 100 ? 7.941 5.742 12.5 1 96.06 100 GLY B C 1
ATOM 2131 O O . GLY B 1 100 ? 7.188 5.531 11.555 1 96.06 100 GLY B O 1
ATOM 2132 N N . ASN B 1 101 ? 7.559 6.113 13.727 1 96.62 101 ASN B N 1
ATOM 2133 C CA . ASN B 1 101 ? 6.148 6.32 14.039 1 96.62 101 ASN B CA 1
ATOM 2134 C C . ASN B 1 101 ? 5.906 7.691 14.664 1 96.62 101 ASN B C 1
ATOM 2136 O O . ASN B 1 101 ? 6.746 8.195 15.414 1 96.62 101 ASN B O 1
ATOM 2140 N N . VAL B 1 102 ? 4.816 8.305 14.344 1 96.31 102 VAL B N 1
ATOM 2141 C CA . VAL B 1 102 ? 4.375 9.555 14.945 1 96.31 102 VAL B CA 1
ATOM 2142 C C . VAL B 1 102 ? 2.947 9.398 15.469 1 96.31 102 VAL B C 1
ATOM 2144 O O . VAL B 1 102 ? 2.045 9.008 14.727 1 96.31 102 VAL B O 1
ATOM 2147 N N . SER B 1 103 ? 2.754 9.555 16.688 1 96.94 103 SER B N 1
ATOM 2148 C CA . SER B 1 103 ? 1.435 9.594 17.312 1 96.94 103 SER B CA 1
ATOM 2149 C C . SER B 1 103 ? 1.063 11.008 17.75 1 96.94 103 SER B C 1
ATOM 2151 O O . SER B 1 103 ? 1.9 11.742 18.266 1 96.94 103 SER B O 1
ATOM 2153 N N . LYS B 1 104 ? -0.192 11.336 17.422 1 97.75 104 LYS B N 1
ATOM 2154 C CA . LYS B 1 104 ? -0.59 12.688 17.797 1 97.75 104 LYS B CA 1
ATOM 2155 C C . LYS B 1 104 ? -2.107 12.805 17.922 1 97.75 104 LYS B C 1
ATOM 2157 O O . LYS B 1 104 ? -2.84 11.953 17.406 1 97.75 104 LYS B O 1
ATOM 2162 N N . ILE B 1 105 ? -2.516 13.82 18.625 1 97.69 105 ILE B N 1
ATOM 2163 C CA . ILE B 1 105 ? -3.9 14.281 18.594 1 97.69 105 ILE B CA 1
ATOM 2164 C C . ILE B 1 105 ? -3.996 15.578 17.797 1 97.69 105 ILE B C 1
ATOM 2166 O O . ILE B 1 105 ? -3.287 16.547 18.078 1 97.69 105 ILE B O 1
ATOM 2170 N N . ARG B 1 106 ? -4.824 15.562 16.781 1 98.12 106 ARG B N 1
ATOM 2171 C CA . ARG B 1 106 ? -5.055 16.75 15.969 1 98.12 106 ARG B CA 1
ATOM 2172 C C . ARG B 1 106 ? -6.383 17.406 16.328 1 98.12 106 ARG B C 1
ATOM 2174 O O . ARG B 1 106 ? -7.41 16.734 16.422 1 98.12 106 ARG B O 1
ATOM 2181 N N . TYR B 1 107 ? -6.332 18.688 16.578 1 98.12 107 TYR B N 1
ATOM 2182 C CA . TYR B 1 107 ? -7.5 19.562 16.672 1 98.12 107 TYR B CA 1
ATOM 2183 C C . TYR B 1 107 ? -7.73 20.312 15.375 1 98.12 107 TYR B C 1
ATOM 2185 O O . TYR B 1 1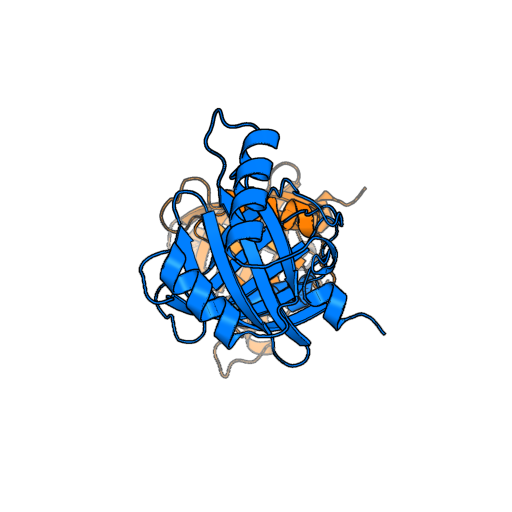07 ? -6.914 21.156 14.984 1 98.12 107 TYR B O 1
ATOM 2193 N N . LEU B 1 108 ? -8.852 20.016 14.734 1 98.12 108 LEU B N 1
ATOM 2194 C CA . LEU B 1 108 ? -9.117 20.562 13.406 1 98.12 108 LEU B CA 1
ATOM 2195 C C . LEU B 1 108 ? -10.141 21.688 13.484 1 98.12 108 LEU B C 1
ATOM 2197 O O . LEU B 1 108 ? -11.203 21.531 14.094 1 98.12 108 LEU B O 1
ATOM 2201 N N . PHE B 1 109 ? -9.766 22.859 12.891 1 97.94 109 PHE B N 1
ATOM 2202 C CA . PHE B 1 109 ? -10.68 23.969 12.648 1 97.94 109 PHE B CA 1
ATOM 2203 C C . PHE B 1 109 ? -10.781 24.266 11.164 1 97.94 109 PHE B C 1
ATOM 2205 O O . PHE B 1 109 ? -9.789 24.188 10.438 1 97.94 109 PHE B O 1
ATOM 2212 N N . LEU B 1 110 ? -11.969 24.672 10.75 1 96.62 110 LEU B N 1
ATOM 2213 C CA . LEU B 1 110 ? -12.172 25.078 9.367 1 96.62 110 LEU B CA 1
ATOM 2214 C C . LEU B 1 110 ? -12.469 26.578 9.281 1 96.62 110 LEU B C 1
ATOM 2216 O O . LEU B 1 110 ? -13.359 27.078 9.969 1 96.62 110 LEU B O 1
ATOM 2220 N N . VAL B 1 111 ? -11.719 27.234 8.492 1 95.75 111 VAL B N 1
ATOM 2221 C CA . VAL B 1 111 ? -11.898 28.672 8.25 1 95.75 111 VAL B CA 1
ATOM 2222 C C . VAL B 1 111 ? -11.836 28.953 6.746 1 95.75 111 VAL B C 1
ATOM 2224 O O . VAL B 1 111 ? -10.75 28.984 6.164 1 95.75 111 VAL B O 1
ATOM 2227 N N . GLY B 1 112 ? -12.977 29.234 6.172 1 93 112 GLY B N 1
ATOM 2228 C CA . GLY B 1 112 ? -12.969 29.375 4.727 1 93 112 GLY B CA 1
ATOM 2229 C C . GLY B 1 112 ? -12.391 28.172 4.008 1 93 112 GLY B C 1
ATOM 2230 O O . GLY B 1 112 ? -12.844 27.047 4.211 1 93 112 GLY B O 1
ATOM 2231 N N . GLN B 1 113 ? -11.297 28.438 3.146 1 94.38 113 GLN B N 1
ATOM 2232 C CA . GLN B 1 113 ? -10.648 27.359 2.395 1 94.38 113 GLN B CA 1
ATOM 2233 C C . GLN B 1 113 ? -9.43 26.828 3.143 1 94.38 113 GLN B C 1
ATOM 2235 O O . GLN B 1 113 ? -8.617 26.094 2.57 1 94.38 113 GLN B O 1
ATOM 2240 N N . THR B 1 114 ? -9.359 27.172 4.383 1 95.62 114 THR B N 1
ATOM 2241 C CA . THR B 1 114 ? -8.164 26.797 5.137 1 95.62 114 THR B CA 1
ATOM 2242 C C . THR B 1 114 ? -8.516 25.812 6.25 1 95.62 114 THR B C 1
ATOM 2244 O O . THR B 1 114 ? -9.508 26 6.957 1 95.62 114 THR B O 1
ATOM 2247 N N . ARG B 1 115 ? -7.742 24.766 6.332 1 96.56 115 ARG B N 1
ATOM 2248 C CA . ARG B 1 115 ? -7.742 23.875 7.488 1 96.56 115 ARG B CA 1
ATOM 2249 C C . ARG B 1 115 ? -6.668 24.281 8.492 1 96.56 115 ARG B C 1
ATOM 2251 O O . ARG B 1 115 ? -5.488 24.375 8.141 1 96.56 115 ARG B O 1
ATOM 2258 N N . ILE B 1 116 ? -7.105 24.531 9.633 1 97.19 116 ILE B N 1
ATOM 2259 C CA . ILE B 1 116 ? -6.18 24.797 10.727 1 97.19 116 ILE B CA 1
ATOM 2260 C C . ILE B 1 116 ? -6.004 23.531 11.562 1 97.19 116 ILE B C 1
ATOM 2262 O O . ILE B 1 116 ? -6.957 23.047 12.18 1 97.19 116 ILE B O 1
ATOM 2266 N N . HIS B 1 117 ? -4.84 23.062 11.586 1 97.62 117 HIS B N 1
ATOM 2267 C CA . HIS B 1 117 ? -4.488 21.906 12.398 1 97.62 117 HIS B CA 1
ATOM 2268 C C . HIS B 1 117 ? -3.693 22.312 13.633 1 97.62 117 HIS B C 1
ATOM 2270 O O . HIS B 1 117 ? -2.643 22.953 13.516 1 97.62 117 HIS B O 1
ATOM 2276 N N . ALA B 1 118 ? -4.148 22.016 14.75 1 98.06 118 ALA B N 1
ATOM 2277 C CA . ALA B 1 118 ? -3.361 22.031 15.984 1 98.06 118 ALA B CA 1
ATOM 2278 C C . ALA B 1 118 ? -2.996 20.609 16.422 1 98.06 118 ALA B C 1
ATOM 2280 O O . ALA B 1 118 ? -3.877 19.781 16.656 1 98.06 118 ALA B O 1
ATOM 2281 N N . ASP B 1 119 ? -1.704 20.391 16.547 1 97.88 119 ASP B N 1
ATOM 2282 C CA . ASP B 1 119 ? -1.248 19.031 16.766 1 97.88 119 ASP B CA 1
ATOM 2283 C C . ASP B 1 119 ? -0.464 18.906 18.062 1 97.88 119 ASP B C 1
ATOM 2285 O O . ASP B 1 119 ? 0.51 19.625 18.281 1 97.88 119 ASP B O 1
ATOM 2289 N N . ARG B 1 120 ? -0.871 18.109 18.953 1 97.56 120 ARG B N 1
ATOM 2290 C CA . ARG B 1 120 ? -0.043 17.625 20.047 1 97.56 120 ARG B CA 1
ATOM 2291 C C . ARG B 1 120 ? 0.637 16.312 19.688 1 97.56 120 ARG B C 1
ATOM 2293 O O . ARG B 1 120 ? -0.023 15.273 19.578 1 97.56 120 ARG B O 1
ATOM 2300 N N . VAL B 1 121 ? 1.941 16.359 19.516 1 96.69 121 VAL B N 1
ATOM 2301 C CA . VAL B 1 121 ? 2.688 15.203 19.031 1 96.69 121 VAL B CA 1
ATOM 2302 C C . VAL B 1 121 ? 3.432 14.539 20.188 1 96.69 121 VAL B C 1
ATOM 2304 O O . VAL B 1 121 ? 4.152 15.195 20.922 1 96.69 121 VAL B O 1
ATOM 2307 N N . ASP B 1 122 ? 3.252 13.242 20.297 1 95.69 122 ASP B N 1
ATOM 2308 C CA . ASP B 1 122 ? 3.891 12.484 21.375 1 95.69 122 ASP B CA 1
ATOM 2309 C C . ASP B 1 122 ? 5.41 12.617 21.297 1 95.69 122 ASP B C 1
ATOM 2311 O O . ASP B 1 122 ? 6.012 12.391 20.25 1 95.69 122 ASP B O 1
ATOM 2315 N N . ASN B 1 123 ? 5.992 13.062 22.453 1 93.19 123 ASN B N 1
ATOM 2316 C CA . ASN B 1 123 ? 7.434 13.133 22.672 1 93.19 123 ASN B CA 1
ATOM 2317 C C . ASN B 1 123 ? 8.086 14.18 21.766 1 93.19 123 ASN B C 1
ATOM 2319 O O . ASN B 1 123 ? 9.266 14.07 21.438 1 93.19 123 ASN B O 1
ATOM 2323 N N . LEU B 1 124 ? 7.371 15.102 21.297 1 93.19 124 LEU B N 1
ATOM 2324 C CA . LEU B 1 124 ? 7.945 16.125 20.438 1 93.19 124 LEU B CA 1
ATOM 2325 C C . LEU B 1 124 ? 7.477 17.516 20.859 1 93.19 124 LEU B C 1
ATOM 2327 O O . LEU B 1 124 ? 8.289 18.422 21.031 1 93.19 124 LEU B O 1
ATOM 2331 N N . GLY B 1 125 ? 6.066 17.656 20.984 1 95.12 125 GLY B N 1
ATOM 2332 C CA . GLY B 1 125 ? 5.566 18.953 21.422 1 95.12 125 GLY B CA 1
ATOM 2333 C C . GLY B 1 125 ? 4.289 19.375 20.719 1 95.12 125 GLY B C 1
ATOM 2334 O O . GLY B 1 125 ? 3.486 18.516 20.328 1 95.12 125 GLY B O 1
ATOM 2335 N N . GLU B 1 126 ? 4.039 20.641 20.734 1 97.06 126 GLU B N 1
ATOM 2336 C CA . GLU B 1 126 ? 2.803 21.188 20.203 1 97.06 126 GLU B CA 1
ATOM 2337 C C . GLU B 1 126 ? 3.076 22.062 18.969 1 97.06 126 GLU B C 1
ATOM 2339 O O . GLU B 1 126 ? 3.998 22.875 18.984 1 97.06 126 GLU B O 1
ATOM 2344 N N . PHE B 1 127 ? 2.295 21.812 17.953 1 96.88 127 PHE B N 1
ATOM 2345 C CA . PHE B 1 127 ? 2.521 22.438 16.656 1 96.88 127 PHE B CA 1
ATOM 2346 C C . PHE B 1 127 ? 1.204 22.875 16.031 1 96.88 127 PHE B C 1
ATOM 2348 O O . PHE B 1 127 ? 0.129 22.531 16.531 1 96.88 127 PHE B O 1
ATOM 2355 N N . MET B 1 128 ? 1.308 23.641 15.023 1 96 128 MET B N 1
ATOM 2356 C CA . MET B 1 128 ? 0.161 23.969 14.188 1 96 128 MET B CA 1
ATOM 2357 C C . MET B 1 128 ? 0.527 23.891 12.703 1 96 128 MET B C 1
ATOM 2359 O O . MET B 1 128 ? 1.695 24.031 12.344 1 96 128 MET B O 1
ATOM 2363 N N . GLU B 1 129 ? -0.465 23.578 11.875 1 94.56 129 GLU B N 1
ATOM 2364 C CA . GLU B 1 129 ? -0.352 23.656 10.422 1 94.56 129 GLU B CA 1
ATOM 2365 C C . GLU B 1 129 ? -1.543 24.391 9.812 1 94.56 129 GLU B C 1
ATOM 2367 O O . GLU B 1 129 ? -2.676 24.234 10.273 1 94.56 129 GLU B O 1
ATOM 2372 N N . LEU B 1 130 ? -1.245 25.188 8.82 1 93.56 130 LEU B N 1
ATOM 2373 C CA . LEU B 1 130 ? -2.283 25.734 7.953 1 93.56 130 LEU B CA 1
ATOM 2374 C C . LEU B 1 130 ? -2.248 25.07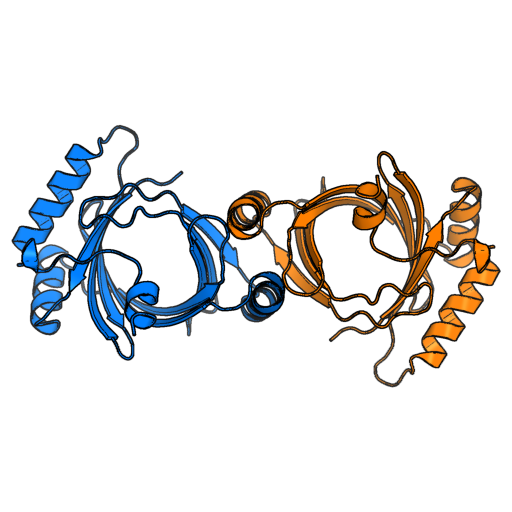8 6.578 1 93.56 130 LEU B C 1
ATOM 2376 O O . LEU B 1 130 ? -1.192 25.016 5.945 1 93.56 130 LEU B O 1
ATOM 2380 N N . GLU B 1 131 ? -3.35 24.562 6.211 1 92.38 131 GLU B N 1
ATOM 2381 C CA . GLU B 1 131 ? -3.502 24.031 4.863 1 92.38 131 GLU B CA 1
ATOM 2382 C C . GLU B 1 131 ? -4.531 24.812 4.062 1 92.38 131 GLU B C 1
ATOM 2384 O O . GLU B 1 131 ? -5.734 24.594 4.195 1 92.38 131 GLU B O 1
ATOM 2389 N N . VAL B 1 132 ? -4.016 25.641 3.195 1 92.56 132 VAL B N 1
ATOM 2390 C CA . VAL B 1 132 ? -4.895 26.422 2.33 1 92.56 132 VAL B CA 1
ATOM 2391 C C . VAL B 1 132 ? -5.188 25.641 1.051 1 92.56 132 VAL B C 1
ATOM 2393 O O . VAL B 1 132 ? -4.32 25.5 0.184 1 92.56 132 VAL B O 1
ATOM 2396 N N . CYS B 1 133 ? -6.398 25.172 0.983 1 89.81 133 CYS B N 1
ATOM 2397 C CA . CYS B 1 133 ? -6.789 24.438 -0.212 1 89.81 133 CYS B CA 1
ATOM 2398 C C . CYS B 1 133 ? -7.055 25.391 -1.376 1 89.81 133 CYS B C 1
ATOM 2400 O O . CYS B 1 133 ? -8.047 26.125 -1.372 1 89.81 133 CYS B O 1
ATOM 2402 N N . LEU B 1 134 ? -6.219 25.281 -2.395 1 87.31 134 LEU B N 1
ATOM 2403 C CA . LEU B 1 134 ? -6.336 26.203 -3.523 1 87.31 134 LEU B CA 1
ATOM 2404 C C . LEU B 1 134 ? -7.461 25.766 -4.457 1 87.31 134 LEU B C 1
ATOM 2406 O O . LEU B 1 134 ? -7.609 24.578 -4.758 1 87.31 134 LEU B O 1
ATOM 2410 N N . LYS B 1 135 ? -8.219 26.75 -4.805 1 86.56 135 LYS B N 1
ATOM 2411 C CA . LYS B 1 135 ? -9.211 26.516 -5.848 1 86.56 135 LYS B CA 1
ATOM 2412 C C . LYS B 1 135 ? -8.547 26.391 -7.219 1 86.56 135 LYS B C 1
ATOM 2414 O O . LYS B 1 135 ? -7.379 26.75 -7.383 1 86.56 135 LYS B O 1
ATOM 2419 N N . GLU B 1 136 ? -9.273 25.906 -8.18 1 81 136 GLU B N 1
ATOM 2420 C CA . GLU B 1 136 ? -8.719 25.625 -9.5 1 81 136 GLU B CA 1
ATOM 2421 C C . GLU B 1 136 ? -8.016 26.844 -10.078 1 81 136 GLU B C 1
ATOM 2423 O O . GLU B 1 136 ? -6.926 26.719 -10.656 1 81 136 GLU B O 1
ATOM 2428 N N . LYS B 1 137 ? -8.461 28.016 -10.023 1 84.69 137 LYS B N 1
ATOM 2429 C CA . LYS B 1 137 ? -7.898 29.188 -10.672 1 84.69 137 LYS B CA 1
ATOM 2430 C C . LYS B 1 137 ? -7.113 30.047 -9.688 1 84.69 137 LYS B C 1
ATOM 2432 O O . LYS B 1 137 ? -6.562 31.078 -10.055 1 84.69 137 LYS B O 1
ATOM 2437 N N . GLN B 1 138 ? -6.918 29.516 -8.5 1 87.69 138 GLN B N 1
ATOM 2438 C CA . GLN B 1 138 ? -6.219 30.312 -7.488 1 87.69 138 GLN B CA 1
ATOM 2439 C C . GLN B 1 138 ? -4.715 30.078 -7.547 1 87.69 138 GLN B C 1
ATOM 2441 O O . GLN B 1 138 ? -4.262 28.938 -7.699 1 87.69 138 GLN B O 1
ATOM 2446 N N . THR B 1 139 ? -3.992 31.188 -7.422 1 85.12 139 THR B N 1
ATOM 2447 C CA . THR B 1 139 ? -2.541 31.109 -7.543 1 85.12 139 THR B CA 1
ATOM 2448 C C . THR B 1 139 ? -1.903 30.75 -6.207 1 85.12 139 THR B C 1
ATOM 2450 O O . THR B 1 139 ? -2.549 30.844 -5.16 1 85.12 139 THR B O 1
ATOM 2453 N N . LEU B 1 140 ? -0.694 30.375 -6.336 1 83.56 140 LEU B N 1
ATOM 2454 C CA . LEU B 1 140 ? 0.087 30.094 -5.137 1 83.56 140 LEU B CA 1
ATOM 2455 C C . LEU B 1 140 ? 0.227 31.344 -4.27 1 83.56 140 LEU B C 1
ATOM 2457 O O . LEU B 1 140 ? 0.162 31.25 -3.041 1 83.56 140 LEU B O 1
ATOM 2461 N N . GLU B 1 141 ? 0.402 32.406 -4.914 1 87.88 141 GLU B N 1
ATOM 2462 C CA . GLU B 1 141 ? 0.57 33.688 -4.215 1 87.88 141 GLU B CA 1
ATOM 2463 C C . GLU B 1 141 ? -0.682 34.062 -3.42 1 87.88 141 GLU B C 1
ATOM 2465 O O . GLU B 1 141 ? -0.588 34.562 -2.303 1 87.88 141 GLU B O 1
ATOM 2470 N N . GLU B 1 142 ? -1.767 33.781 -3.975 1 91.25 142 GLU B N 1
ATOM 2471 C CA . GLU B 1 142 ? -3.023 34.062 -3.277 1 91.25 142 GLU B CA 1
ATOM 2472 C C . GLU B 1 142 ? -3.16 33.156 -2.043 1 91.25 142 GLU B C 1
ATOM 2474 O O . GLU B 1 142 ? -3.6 33.625 -0.987 1 91.25 142 GLU B O 1
ATOM 2479 N N . GLY B 1 143 ? -2.832 31.938 -2.191 1 90.62 143 GLY B N 1
ATOM 2480 C CA . GLY B 1 143 ? -2.857 31.016 -1.063 1 90.62 143 GLY B CA 1
ATOM 2481 C C . GLY B 1 143 ? -1.904 31.422 0.049 1 90.62 143 GLY B C 1
ATOM 2482 O O . GLY B 1 143 ? -2.244 31.312 1.229 1 90.62 143 GLY B O 1
ATOM 2483 N N . GLN B 1 144 ? -0.776 31.859 -0.409 1 89.5 144 GLN B N 1
ATOM 2484 C CA . GLN B 1 144 ? 0.212 32.312 0.563 1 89.5 144 GLN B CA 1
ATOM 2485 C C . GLN B 1 144 ? -0.303 33.531 1.347 1 89.5 144 GLN B C 1
ATOM 2487 O O . GLN B 1 144 ? -0.094 33.625 2.559 1 89.5 144 GLN B O 1
ATOM 2492 N N . ALA B 1 145 ? -0.886 34.375 0.696 1 92.62 145 ALA B N 1
ATOM 2493 C CA . ALA B 1 145 ? -1.439 35.562 1.345 1 92.62 145 ALA B CA 1
ATOM 2494 C C . ALA B 1 145 ? -2.498 35.188 2.375 1 92.62 145 ALA B C 1
ATOM 2496 O O . ALA B 1 145 ? -2.562 35.781 3.455 1 92.62 145 ALA B O 1
ATOM 2497 N N . ILE B 1 146 ? -3.285 34.25 1.988 1 93.5 146 ILE B N 1
ATOM 2498 C CA . ILE B 1 146 ? -4.316 33.781 2.9 1 93.5 146 ILE B CA 1
ATOM 2499 C C . ILE B 1 146 ? -3.66 33.156 4.141 1 93.5 146 ILE B C 1
ATOM 2501 O O . ILE B 1 146 ? -4.07 33.469 5.27 1 93.5 146 ILE B O 1
ATOM 2505 N N . ALA B 1 147 ? -2.66 32.375 3.928 1 92.44 147 ALA B N 1
ATOM 2506 C CA . ALA B 1 147 ? -1.944 31.75 5.035 1 92.44 147 ALA B CA 1
ATOM 2507 C C . ALA B 1 147 ? -1.322 32.812 5.949 1 92.44 147 ALA B C 1
ATOM 2509 O O . ALA B 1 147 ? -1.449 32.719 7.176 1 92.44 147 ALA B O 1
ATOM 2510 N N . GLU B 1 148 ? -0.75 33.75 5.367 1 91.94 148 GLU B N 1
ATOM 2511 C CA . GLU B 1 148 ? -0.067 34.781 6.137 1 91.94 148 GLU B CA 1
ATOM 2512 C C . GLU B 1 148 ? -1.059 35.594 6.953 1 91.94 148 GLU B C 1
ATOM 2514 O O . GLU B 1 148 ? -0.783 35.969 8.102 1 91.94 148 GLU B O 1
ATOM 2519 N N . ALA B 1 149 ? -2.107 35.906 6.367 1 94.56 149 ALA B N 1
ATOM 2520 C CA . ALA B 1 149 ? -3.141 36.656 7.082 1 94.56 149 ALA B CA 1
ATOM 2521 C C . ALA B 1 149 ? -3.641 35.875 8.297 1 94.56 149 ALA B C 1
ATOM 2523 O O . ALA B 1 149 ? -3.85 36.469 9.3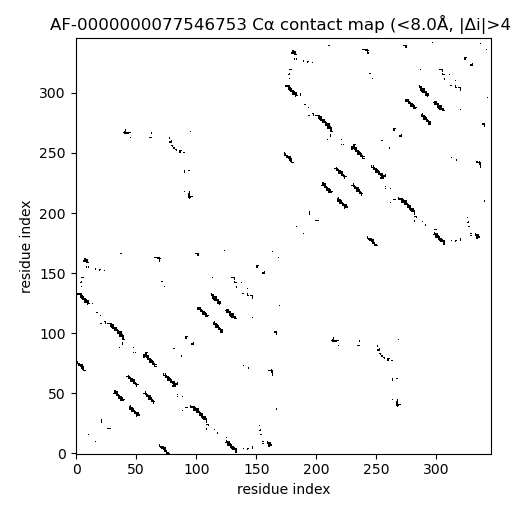67 1 94.56 149 ALA B O 1
ATOM 2524 N N . LEU B 1 150 ? -3.838 34.656 8.117 1 94.5 150 LEU B N 1
ATOM 2525 C CA . LEU B 1 150 ? -4.312 33.812 9.203 1 94.5 150 LEU B CA 1
ATOM 2526 C C . LEU B 1 150 ? -3.246 33.656 10.289 1 94.5 150 LEU B C 1
ATOM 2528 O O . LEU B 1 150 ? -3.564 33.594 11.477 1 94.5 150 LEU B O 1
ATOM 2532 N N . MET B 1 151 ? -2.049 33.562 9.852 1 93.31 151 MET B N 1
ATOM 2533 C CA . MET B 1 151 ? -0.949 33.5 10.812 1 93.31 151 MET B CA 1
ATOM 2534 C C . MET B 1 151 ? -0.986 34.719 11.734 1 93.31 151 MET B C 1
ATOM 2536 O O . MET B 1 151 ? -0.832 34.594 12.953 1 93.31 151 MET B O 1
ATOM 2540 N N . GLU B 1 152 ? -1.166 35.812 11.148 1 93.88 152 GLU B N 1
ATOM 2541 C CA . GLU B 1 152 ? -1.223 37.062 11.922 1 93.88 152 GLU B CA 1
ATOM 2542 C C . GLU B 1 152 ? -2.367 37.031 12.93 1 93.88 152 GLU B C 1
ATOM 2544 O O . GLU B 1 152 ? -2.188 37.406 14.094 1 93.88 152 GLU B O 1
ATOM 2549 N N . LYS B 1 153 ? -3.443 36.594 12.477 1 95.12 153 LYS B N 1
ATOM 2550 C CA . LYS B 1 153 ? -4.617 36.531 13.344 1 95.12 153 LYS B CA 1
ATOM 2551 C C . LYS B 1 153 ? -4.398 35.531 14.484 1 95.12 153 LYS B C 1
ATOM 2553 O O . LYS B 1 153 ? -4.926 35.719 15.586 1 95.12 153 LYS B O 1
ATOM 2558 N N . LEU B 1 154 ? -3.609 34.562 14.266 1 95.38 154 LEU B N 1
ATOM 2559 C CA . LEU B 1 154 ? -3.41 33.469 15.227 1 95.38 154 LEU B CA 1
ATOM 2560 C C . LEU B 1 154 ? -2.205 33.75 16.125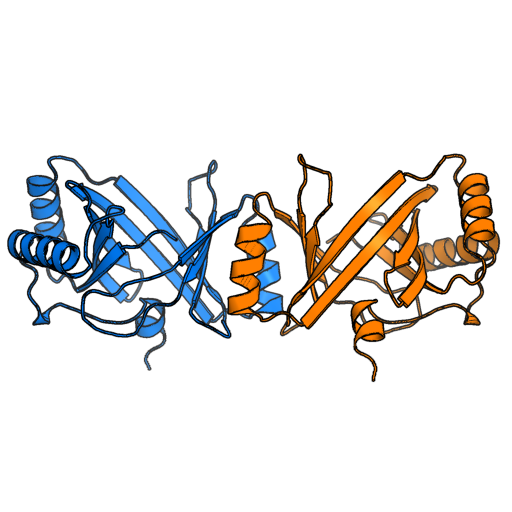 1 95.38 154 LEU B C 1
ATOM 2562 O O . LEU B 1 154 ? -1.935 33 17.062 1 95.38 154 LEU B O 1
ATOM 2566 N N . GLY B 1 155 ? -1.462 34.781 15.82 1 92.56 155 GLY B N 1
ATOM 2567 C CA . GLY B 1 155 ? -0.31 35.188 16.609 1 92.56 155 GLY B CA 1
ATOM 2568 C C . GLY B 1 155 ? 0.931 34.375 16.312 1 92.56 155 GLY B C 1
ATOM 2569 O O . GLY B 1 155 ? 1.756 34.125 17.203 1 92.56 155 GLY B O 1
ATOM 2570 N N . ILE B 1 156 ? 0.968 33.781 15.133 1 92.88 156 ILE B N 1
ATOM 2571 C CA . ILE B 1 156 ? 2.133 33.031 14.711 1 92.88 156 ILE B CA 1
ATOM 2572 C C . ILE B 1 156 ? 3.078 33.906 13.906 1 92.88 156 ILE B C 1
ATOM 2574 O O . ILE B 1 156 ? 2.652 34.594 12.977 1 92.88 156 ILE B O 1
ATOM 2578 N N . THR B 1 157 ? 4.355 33.938 14.25 1 90.12 157 THR B N 1
ATOM 2579 C CA . THR B 1 157 ? 5.344 34.75 13.555 1 90.12 157 THR B CA 1
ATOM 2580 C C . THR B 1 157 ? 6.234 33.875 12.672 1 90.12 157 THR B C 1
ATOM 2582 O O . THR B 1 157 ? 6.203 32.656 12.758 1 90.12 157 THR B O 1
ATOM 2585 N N . LYS B 1 158 ? 7.02 34.5 11.812 1 87.5 158 LYS B N 1
ATOM 2586 C CA . LYS B 1 158 ? 7.918 33.781 10.914 1 87.5 158 LYS B CA 1
ATOM 2587 C C . LYS B 1 158 ? 8.961 33 11.688 1 87.5 158 LYS B C 1
ATOM 2589 O O . LYS B 1 158 ? 9.414 31.938 11.227 1 87.5 158 LYS B O 1
ATOM 2594 N N . ASP B 1 159 ? 9.305 33.5 12.852 1 89.06 159 ASP B N 1
ATOM 2595 C CA . ASP B 1 159 ? 10.312 32.844 13.68 1 89.06 159 ASP B CA 1
ATOM 2596 C C . ASP B 1 159 ? 9.789 31.5 14.227 1 89.06 159 ASP B C 1
ATOM 2598 O O . ASP B 1 159 ? 10.57 30.656 14.656 1 89.06 159 ASP B O 1
ATOM 2602 N N . ASP B 1 160 ? 8.492 31.375 14.227 1 90.56 160 ASP B N 1
ATOM 2603 C CA . ASP B 1 160 ? 7.867 30.156 14.742 1 90.56 160 ASP B CA 1
ATOM 2604 C C . ASP B 1 160 ? 7.844 29.062 13.68 1 90.56 160 ASP B C 1
ATOM 2606 O O . ASP B 1 160 ? 7.598 27.891 13.984 1 90.56 160 ASP B O 1
ATOM 2610 N N . LEU B 1 161 ? 8.062 29.406 12.438 1 88.62 161 LEU B N 1
ATOM 2611 C CA . LEU B 1 161 ? 7.887 28.484 11.32 1 88.62 161 LEU B CA 1
ATOM 2612 C C . LEU B 1 161 ? 8.945 27.391 11.336 1 88.62 161 LEU B C 1
ATOM 2614 O O . LEU B 1 161 ? 10.109 27.656 11.656 1 88.62 161 LEU B O 1
ATOM 2618 N N . ILE B 1 162 ? 8.531 26.25 11.07 1 85.75 162 ILE B N 1
ATOM 2619 C CA . ILE B 1 162 ? 9.453 25.125 10.977 1 85.75 162 ILE B CA 1
ATOM 2620 C C . ILE B 1 162 ? 9.281 24.422 9.625 1 85.75 162 ILE B C 1
ATOM 2622 O O . ILE B 1 162 ? 8.273 24.641 8.938 1 85.75 162 ILE B O 1
ATOM 2626 N N . GLU B 1 163 ? 10.289 23.609 9.258 1 79.56 163 GLU B N 1
ATOM 2627 C CA . GLU B 1 163 ? 10.273 22.844 8.016 1 79.56 163 GLU B CA 1
ATOM 2628 C C . GLU B 1 163 ? 10.305 21.344 8.289 1 79.56 163 GLU B C 1
ATOM 2630 O O . GLU B 1 163 ? 10.594 20.922 9.406 1 79.56 163 GLU B O 1
ATOM 2635 N N . GLY B 1 164 ? 9.969 20.656 7.262 1 77.88 164 GLY B N 1
ATOM 2636 C CA . GLY B 1 164 ? 10.117 19.203 7.336 1 77.88 164 GLY B CA 1
ATOM 2637 C C . GLY B 1 164 ? 8.93 18.516 7.988 1 77.88 164 GLY B C 1
ATOM 2638 O O . GLY B 1 164 ? 7.996 19.172 8.438 1 77.88 164 GLY B O 1
ATOM 2639 N N . ALA B 1 165 ? 8.953 17.141 7.957 1 78.75 165 ALA B N 1
ATOM 2640 C CA . ALA B 1 165 ? 7.941 16.312 8.609 1 78.75 165 ALA B CA 1
ATOM 2641 C C . ALA B 1 165 ? 8.289 16.078 10.078 1 78.75 165 ALA B C 1
ATOM 2643 O O . ALA B 1 165 ? 9.445 16.219 10.477 1 78.75 165 ALA B O 1
ATOM 2644 N N . TYR B 1 166 ? 7.238 15.859 10.891 1 85.69 166 TYR B N 1
ATOM 2645 C CA . TYR B 1 166 ? 7.473 15.539 12.289 1 85.69 166 TYR B CA 1
ATOM 2646 C C . TYR B 1 166 ? 8.492 14.406 12.43 1 85.69 166 TYR B C 1
ATOM 2648 O O . TYR B 1 166 ? 9.305 14.406 13.352 1 85.69 166 TYR B O 1
ATOM 2656 N N . MET B 1 167 ? 8.438 13.492 11.477 1 83.62 167 MET B N 1
ATOM 2657 C CA . MET B 1 167 ? 9.336 12.336 11.5 1 83.62 167 MET B CA 1
ATOM 2658 C C . MET B 1 167 ? 10.789 12.781 11.383 1 83.62 167 MET B C 1
ATOM 2660 O O . MET B 1 167 ? 11.672 12.242 12.055 1 83.62 167 MET B O 1
ATOM 2664 N N . ASP B 1 168 ? 10.992 13.75 10.57 1 80.44 168 ASP B N 1
ATOM 2665 C CA . ASP B 1 168 ? 12.344 14.266 10.414 1 80.44 168 ASP B CA 1
ATOM 2666 C C . ASP B 1 168 ? 12.859 14.859 11.727 1 80.44 168 ASP B C 1
ATOM 2668 O O . ASP B 1 168 ? 14.031 14.688 12.078 1 80.44 168 ASP B O 1
ATOM 2672 N N . ALA B 1 169 ? 11.961 15.523 12.414 1 81.25 169 ALA B N 1
ATOM 2673 C CA . ALA B 1 169 ? 12.32 16.141 13.695 1 81.25 169 ALA B CA 1
ATOM 2674 C C . ALA B 1 169 ? 12.57 15.086 14.766 1 81.25 169 ALA B C 1
ATOM 2676 O O . ALA B 1 169 ? 13.438 15.25 15.617 1 81.25 169 ALA B O 1
ATOM 2677 N N . LEU B 1 170 ? 11.82 14.008 14.664 1 83.69 170 LEU B N 1
ATOM 2678 C CA . LEU B 1 170 ? 11.93 12.945 15.656 1 83.69 170 LEU B CA 1
ATOM 2679 C C . LEU B 1 170 ? 13.188 12.117 15.43 1 83.69 170 LEU B C 1
ATOM 2681 O O . LEU B 1 170 ? 13.719 11.516 16.359 1 83.69 170 LEU B O 1
ATOM 2685 N N . LEU B 1 171 ? 13.656 12.047 14.195 1 80.56 171 LEU B N 1
ATOM 2686 C CA . LEU B 1 171 ? 14.836 11.25 13.859 1 80.56 171 LEU B CA 1
ATOM 2687 C C . LEU B 1 171 ? 16.109 12.062 14.055 1 80.56 171 LEU B C 1
ATOM 2689 O O . LEU B 1 171 ? 17.203 11.508 14.07 1 80.56 171 LEU B O 1
ATOM 2693 N N . ALA B 1 172 ? 15.969 13.359 14.25 1 69.62 172 ALA B N 1
ATOM 2694 C CA . ALA B 1 172 ? 17.141 14.203 14.43 1 69.62 172 ALA B CA 1
ATOM 2695 C C . ALA B 1 172 ? 17.906 13.836 15.703 1 69.62 172 ALA B C 1
ATOM 2697 O O . ALA B 1 172 ? 17.281 13.578 16.75 1 69.62 172 ALA B O 1
ATOM 2698 N N . PRO B 1 173 ? 19.312 13.484 15.594 1 65.62 173 PRO B N 1
ATOM 2699 C CA . PRO B 1 173 ? 20.125 13.094 16.75 1 65.62 173 PRO B CA 1
ATOM 2700 C C . PRO B 1 173 ? 20.078 14.125 17.875 1 65.62 173 PRO B C 1
ATOM 2702 O O . PRO B 1 173 ? 19.859 15.312 17.625 1 65.62 173 PRO B O 1
#

Radius of gyration: 25.61 Å; Cα contacts (8 Å, |Δi|>4): 774; chains: 2; bounding box: 37×74×50 Å

Organism: Bursaphelenchus xylophilus (NCBI:txid6326)

Nearest PDB structures (foldseek):
  2dc4-assembly1_B  TM=8.844E-01  e=1.317E-12  Pyrococcus horikoshii
  1yem-assembly1_A  TM=8.418E-01  e=4.016E-11  Pyrococcus furiosus DSM 3638
  3n10-assembly1_A  TM=7.942E-01  e=9.942E-09  Yersinia pestis
  7ns9-assembly1_A  TM=7.182E-01  e=1.444E-09  Sulfolobus acidocaldarius DSM 639
  2fjt-assembly1_B  TM=7.508E-01  e=2.401E-08  Yersinia pestis KIM10+

Foldseek 3Di:
DWWWWKFKFADDDLVLLQVLLCVQQVHWWDKWKWKWWWFADPAATWIKIATPPDQVQGIKIKGWHWDQDLGTTTIDMDIDGDNCSVVVVVVRCVVGNTLDMKTWMWTWGDDPQKIKIWIQIPPQHIMIMIIRGDDPPGDSVNNRVVVVVVCVSSVHDSVRTGTDDPSVVVPDD/DWWKWKFKFADPDLVLLQVLLCVQQVDFWDKWKWKWWWFADPAATWIK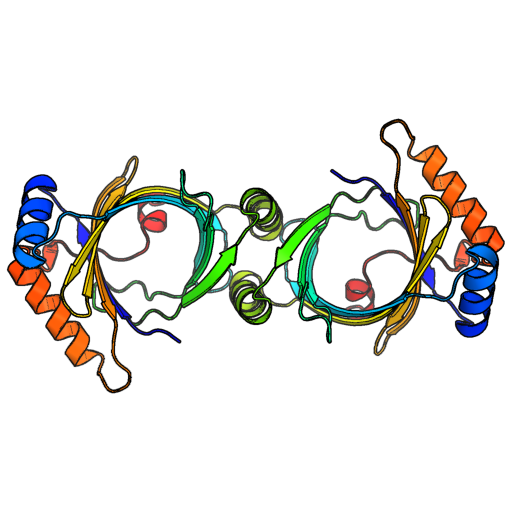IATPPDQPQGIKIKGWHWPFDLGTTTIDMDIDGDNCSVVVVVVRCVVGNTLDMKTWMWTWGDDPQKIKIWIQIPPQGIMIMIIRGDDPPGDSVNNRVVVVVVCVSSVHDSVRTGTDDPSVVVPDD

pLDDT: mean 90.8, std 9.26, range [52.28, 98.5]

Secondary structure (DSSP, 8-state):
---EEEEEEE-S-HHHHHHHHHHHHTSPPEEEEEEEEEE--SSSEEEEEE-TT-SSS-EEEEEEE----SS-EE-EEEEEEES-HHHHHHHHHHHT-EEEEEEEEEEEEEETTEEEEEEEETTTEEEEEEEEE--TT--HHHHHHHHHHHHHHHT--GGGEE-S-HHHHHH--/---EEEEEEE-S-HHHHHHHHHHHHTSPPEEEEEEEEEE--SSSEEEEEE-TT-SSS-EEEEEEE----SS-EE-EEEEEEES-HHHHHHHHHHHT-EEEEEEEEEEEEEETTEEEEEEEETTTEEEEEEEEE--TT--HHHHHHHHHHHHHHHT--GGGEE-S-HHHHHH--

Sequence (346 aa):
MNRNVEIKAKVSDFSKFLAKAEEISGQKPILIPQEDTFFHSKQGRLKLREFPGNDKKPAELIQYDRPDVSGPKISGFIKVGIDEPAALKQALTLSNGVLGNVSKIRYLFLVGQTRIHADRVDNLGEFMELEVCLKEKQTLEEGQAIAEALMEKLGITKDDLIEGAYMDALLAPMNRNVEIKAKVSDFSKFLAKAEEISGQKPILIPQEDTFFHSKQGRLKLREFPGNDKKPAELIQYDRPDVSGPKISGFIKVGIDEPAALKQALTLSNGVLGNVSKIRYLFLVGQTRIHADRVDNLGEFMELEVCLKEKQTLEEGQAIAEALMEKLGITKDDLIEGAYMDALLAP

Solvent-accessible surface area (backbone atoms only — not comparable to full-atom values): 18075 Å² total; per-residue (Å²): 124,67,48,29,31,35,43,37,28,59,43,91,53,58,68,61,42,52,52,43,48,28,64,73,42,70,46,81,62,48,78,44,48,37,39,34,41,30,34,50,37,78,42,58,41,33,33,41,37,32,27,74,94,37,83,87,64,35,20,34,40,38,26,36,44,65,74,77,50,58,48,73,34,73,34,52,58,42,74,31,79,32,84,52,51,70,52,45,49,52,39,43,39,44,26,49,28,69,71,47,74,48,43,33,42,32,34,40,40,62,44,92,60,28,41,38,36,35,32,46,35,69,97,77,46,43,32,36,36,41,38,26,52,53,54,94,89,53,52,70,67,58,33,41,50,52,51,50,53,50,29,56,74,57,71,54,54,79,87,36,44,43,57,69,53,73,64,58,64,69,66,53,131,123,68,48,31,31,35,41,35,28,60,44,90,54,60,69,60,41,51,52,43,48,27,64,73,41,70,46,80,62,49,77,44,49,37,37,33,41,31,34,48,35,78,44,58,41,33,30,41,37,31,27,75,92,37,84,87,63,34,21,35,40,38,27,36,43,66,73,77,49,56,49,74,36,70,35,52,57,44,74,32,79,33,85,53,51,71,53,45,49,52,38,43,41,44,26,49,29,70,71,48,74,50,44,33,43,32,36,38,42,62,46,92,62,28,40,39,36,38,32,44,35,70,97,77,47,43,32,36,36,39,39,27,52,52,54,92,89,53,51,71,67,57,34,42,50,52,50,51,53,50,30,56,73,56,71,54,54,80,87,35,43,43,56,67,54,72,65,58,64,69,66,53,131